Protein AF-A0A812QB00-F1 (afdb_monomer_lite)

Structure (mmCIF, N/CA/C/O backbone):
data_AF-A0A812QB00-F1
#
_entry.id   AF-A0A812QB00-F1
#
loop_
_atom_site.group_PDB
_atom_site.id
_atom_site.type_symbol
_atom_site.label_atom_id
_atom_site.label_alt_id
_atom_site.label_comp_id
_atom_site.label_asym_id
_atom_site.label_entity_id
_atom_site.label_seq_id
_atom_site.pdbx_PDB_ins_code
_atom_site.Cartn_x
_atom_site.Cartn_y
_atom_site.Cartn_z
_atom_site.occupancy
_atom_site.B_iso_or_equiv
_atom_site.auth_seq_id
_atom_site.auth_comp_id
_atom_site.auth_asym_id
_atom_site.auth_atom_id
_atom_site.pdbx_PDB_model_num
ATOM 1 N N . MET A 1 1 ? -7.789 -17.598 6.938 1.00 57.16 1 MET A N 1
ATOM 2 C CA . MET A 1 1 ? -7.619 -18.354 5.672 1.00 57.16 1 MET A CA 1
ATOM 3 C C . MET A 1 1 ? -6.156 -18.304 5.269 1.00 57.16 1 MET A C 1
ATOM 5 O O . MET A 1 1 ? -5.566 -17.239 5.395 1.00 57.16 1 MET A O 1
ATOM 9 N N . SER A 1 2 ? -5.569 -19.416 4.821 1.00 78.44 2 SER A N 1
ATOM 10 C CA . SER A 1 2 ? -4.177 -19.428 4.347 1.00 78.44 2 SER A CA 1
ATOM 11 C C . SER A 1 2 ? -4.035 -18.687 3.001 1.00 78.44 2 SER A C 1
ATOM 13 O O . SER A 1 2 ? -5.003 -18.636 2.232 1.00 78.44 2 SER A O 1
ATOM 15 N N . PRO A 1 3 ? -2.849 -18.132 2.676 1.00 70.62 3 PRO A N 1
ATOM 16 C CA . PRO A 1 3 ? -2.590 -17.493 1.379 1.00 70.62 3 PRO A CA 1
ATOM 17 C C . PRO A 1 3 ? -2.855 -18.416 0.179 1.00 70.62 3 PRO A C 1
ATOM 19 O O . PRO A 1 3 ? -3.266 -17.963 -0.888 1.00 70.62 3 PRO A O 1
ATOM 22 N N . GLU A 1 4 ? -2.651 -19.721 0.353 1.00 69.38 4 GLU A N 1
ATOM 23 C CA . GLU A 1 4 ? -2.934 -20.735 -0.666 1.00 69.38 4 GLU A CA 1
ATOM 24 C C . GLU A 1 4 ? -4.434 -20.964 -0.856 1.00 69.38 4 GLU A C 1
ATOM 26 O O . GLU A 1 4 ? -4.904 -21.016 -1.993 1.00 69.38 4 GLU A O 1
ATOM 31 N N . ALA A 1 5 ? -5.205 -21.018 0.237 1.00 67.19 5 ALA A N 1
ATOM 32 C CA . ALA A 1 5 ? -6.659 -21.136 0.167 1.00 67.19 5 ALA A CA 1
ATOM 33 C C . ALA A 1 5 ? -7.278 -19.940 -0.571 1.00 67.19 5 ALA A C 1
ATOM 35 O O . ALA A 1 5 ? -8.143 -20.125 -1.420 1.00 67.19 5 ALA A O 1
ATOM 36 N N . GLN A 1 6 ? -6.781 -18.723 -0.323 1.00 70.62 6 GLN A N 1
ATOM 37 C CA . GLN A 1 6 ? -7.236 -17.520 -1.031 1.00 70.62 6 GLN A CA 1
ATOM 38 C C . GLN A 1 6 ? -6.979 -17.600 -2.544 1.00 70.62 6 GLN A C 1
ATOM 40 O O . GLN A 1 6 ? -7.880 -17.308 -3.328 1.00 70.62 6 GLN A O 1
ATOM 45 N N . LYS A 1 7 ? -5.787 -18.043 -2.966 1.00 69.38 7 LYS A N 1
ATOM 46 C CA . LYS A 1 7 ? -5.444 -18.203 -4.392 1.00 69.38 7 LYS A CA 1
ATOM 47 C C . LYS A 1 7 ? -6.270 -19.286 -5.086 1.00 69.38 7 LYS A C 1
ATOM 49 O O . LYS A 1 7 ? -6.649 -19.128 -6.245 1.00 69.38 7 LYS A O 1
ATOM 54 N N . ASN A 1 8 ? -6.536 -20.398 -4.404 1.00 72.56 8 ASN A N 1
ATOM 55 C CA . ASN A 1 8 ? -7.328 -21.491 -4.969 1.00 72.56 8 ASN A CA 1
ATOM 56 C C . ASN A 1 8 ? -8.793 -21.080 -5.141 1.00 72.56 8 ASN A C 1
ATOM 58 O O . ASN A 1 8 ? -9.347 -21.264 -6.222 1.00 72.56 8 ASN A O 1
ATOM 62 N N . THR A 1 9 ? -9.381 -20.428 -4.135 1.00 70.88 9 THR A N 1
ATOM 63 C CA . THR A 1 9 ? -10.729 -19.857 -4.247 1.00 70.88 9 THR A CA 1
ATOM 64 C C . THR A 1 9 ? -10.794 -18.783 -5.335 1.00 70.88 9 THR A C 1
ATOM 66 O O . THR A 1 9 ? -11.717 -18.796 -6.143 1.00 70.88 9 THR A O 1
ATOM 69 N N . GLY A 1 10 ? -9.795 -17.899 -5.422 1.00 67.19 10 GLY A N 1
ATOM 70 C CA . GLY A 1 10 ? -9.736 -16.858 -6.453 1.00 67.19 10 GLY A CA 1
ATOM 71 C C . GLY A 1 10 ? -9.733 -17.416 -7.881 1.00 67.19 10 GLY A C 1
ATOM 72 O O . GLY A 1 10 ? -10.465 -16.919 -8.736 1.00 67.19 10 GLY A O 1
ATOM 73 N N . ARG A 1 11 ? -8.976 -18.495 -8.130 1.00 67.44 11 ARG A N 1
ATOM 74 C CA . ARG A 1 11 ? -8.968 -19.186 -9.432 1.00 67.44 11 ARG A CA 1
ATOM 75 C C . ARG A 1 11 ? -10.311 -19.836 -9.773 1.00 67.44 11 ARG A C 1
ATOM 77 O O . ARG A 1 11 ? -10.712 -19.794 -10.931 1.00 67.44 11 ARG A O 1
ATOM 84 N N . LEU A 1 12 ? -11.011 -20.400 -8.787 1.00 65.62 12 LEU A N 1
ATOM 85 C CA . LEU A 1 12 ? -12.343 -20.980 -8.992 1.00 65.62 12 LEU A CA 1
ATOM 86 C C . LEU A 1 12 ? -13.379 -19.908 -9.351 1.00 65.62 12 LEU A C 1
ATOM 88 O O . LEU A 1 12 ? -14.144 -20.097 -10.290 1.00 65.62 12 LEU A O 1
ATOM 92 N N . VAL A 1 13 ? -13.360 -18.761 -8.664 1.00 65.69 13 VAL A N 1
ATOM 93 C CA . VAL A 1 13 ? -14.270 -17.638 -8.955 1.00 65.69 13 VAL A CA 1
ATOM 94 C C . VAL A 1 13 ? -14.031 -17.081 -10.362 1.00 65.69 13 VAL A C 1
ATOM 96 O O . VAL A 1 13 ? -14.998 -16.835 -11.080 1.00 65.69 13 VAL A O 1
ATOM 99 N N . ARG A 1 14 ? -12.765 -16.978 -10.805 1.00 64.44 14 ARG A N 1
ATOM 100 C CA . ARG A 1 14 ? -12.418 -16.558 -12.179 1.00 64.44 14 ARG A CA 1
ATOM 101 C C . ARG A 1 14 ? -13.097 -17.419 -13.249 1.00 64.44 14 ARG A C 1
ATOM 103 O O . ARG A 1 14 ? -13.510 -16.890 -14.272 1.00 64.44 14 ARG A O 1
ATOM 110 N N . GLY A 1 15 ? -13.198 -18.731 -13.028 1.00 58.88 15 GLY A N 1
ATOM 111 C CA . GLY A 1 15 ? -13.810 -19.656 -13.986 1.00 58.88 15 GLY A CA 1
ATOM 112 C C . GLY A 1 15 ? -15.341 -19.611 -14.032 1.00 58.88 15 GLY A C 1
ATOM 113 O O . GLY A 1 15 ? -15.921 -20.151 -14.969 1.00 58.88 15 GLY A O 1
ATOM 114 N N . ILE A 1 16 ? -15.990 -18.998 -13.035 1.00 58.81 16 ILE A N 1
ATOM 115 C CA . ILE A 1 16 ? -17.450 -19.043 -12.851 1.00 58.81 16 ILE A CA 1
ATOM 116 C C . ILE A 1 16 ? -18.113 -17.701 -13.193 1.00 58.81 16 ILE A C 1
ATOM 118 O O . ILE A 1 16 ? -19.220 -17.701 -13.727 1.00 58.81 16 ILE A O 1
ATOM 122 N N . ASP A 1 17 ? -17.469 -16.563 -12.914 1.00 64.50 17 ASP A N 1
ATOM 123 C CA . ASP A 1 17 ? -18.107 -15.249 -13.050 1.00 64.50 17 ASP A CA 1
ATOM 124 C C . ASP A 1 17 ? -17.491 -14.376 -14.158 1.00 64.50 17 ASP A C 1
ATOM 126 O O . ASP A 1 17 ? -16.471 -13.706 -13.980 1.00 64.50 17 ASP A O 1
ATOM 130 N N . ALA A 1 18 ? -18.178 -14.321 -15.303 1.00 64.38 18 ALA A N 1
ATOM 131 C CA . ALA A 1 18 ? -17.831 -13.454 -16.430 1.00 64.38 18 ALA A CA 1
ATOM 132 C C . ALA A 1 18 ? -17.931 -11.948 -16.102 1.00 64.38 18 ALA A C 1
ATOM 134 O O . ALA A 1 18 ? -17.333 -11.126 -16.797 1.00 64.38 18 ALA A O 1
ATOM 135 N N . ASN A 1 19 ? -18.649 -11.557 -15.040 1.00 74.62 19 ASN A N 1
ATOM 136 C CA . ASN A 1 19 ? -18.802 -10.150 -14.656 1.00 74.62 19 ASN A CA 1
ATOM 137 C C . ASN A 1 19 ? -17.675 -9.634 -13.756 1.00 74.62 19 ASN A C 1
ATOM 139 O O . ASN A 1 19 ? -17.559 -8.417 -13.569 1.00 74.62 19 ASN A O 1
ATOM 143 N N . THR A 1 20 ? -16.823 -10.517 -13.224 1.00 78.31 20 THR A N 1
ATOM 144 C CA . THR A 1 20 ? -15.774 -10.127 -12.274 1.00 78.31 20 THR A CA 1
ATOM 145 C C . THR A 1 20 ? -14.800 -9.109 -12.880 1.00 78.31 20 THR A C 1
ATOM 147 O O . THR A 1 20 ? -14.418 -8.156 -12.206 1.00 78.31 20 THR A O 1
ATOM 150 N N . GLN A 1 21 ? -14.456 -9.234 -14.165 1.00 79.12 21 GLN A N 1
ATOM 151 C CA . GLN A 1 21 ? -13.580 -8.274 -14.852 1.00 79.12 21 GLN A CA 1
ATOM 152 C C . GLN A 1 21 ? -14.178 -6.859 -14.868 1.00 79.12 21 GLN A C 1
ATOM 154 O O . GLN A 1 21 ? -13.494 -5.889 -14.552 1.00 79.12 21 GLN A O 1
ATOM 159 N N . ARG A 1 22 ? -15.480 -6.739 -15.164 1.00 82.75 22 ARG A N 1
ATOM 160 C CA . ARG A 1 22 ? -16.180 -5.447 -15.210 1.00 82.75 22 ARG A CA 1
ATOM 161 C C . ARG A 1 22 ? -16.259 -4.795 -13.830 1.00 82.75 22 ARG A C 1
ATOM 163 O O . ARG A 1 22 ? -16.059 -3.590 -13.710 1.00 82.75 22 ARG A O 1
ATOM 170 N N . LEU A 1 23 ? -16.547 -5.588 -12.798 1.00 85.50 23 LEU A N 1
ATOM 171 C CA . LEU A 1 23 ? -16.588 -5.126 -11.408 1.00 85.50 23 LEU A CA 1
ATOM 172 C C . LEU A 1 23 ? -15.209 -4.678 -10.911 1.00 85.50 23 LEU A C 1
ATOM 174 O O . LEU A 1 23 ? -15.104 -3.630 -10.279 1.00 85.50 23 LEU A O 1
ATOM 178 N N . LEU A 1 24 ? -14.150 -5.425 -11.233 1.00 87.44 24 LEU A N 1
ATOM 179 C CA . LEU A 1 24 ? -12.782 -5.053 -10.867 1.00 87.44 24 LEU A CA 1
ATOM 180 C C . LEU A 1 24 ? -12.327 -3.774 -11.569 1.00 87.44 24 LEU A C 1
ATOM 182 O O . LEU A 1 24 ? -11.765 -2.898 -10.915 1.00 87.44 24 LEU A O 1
ATOM 186 N N . ALA A 1 25 ? -12.623 -3.631 -12.861 1.00 85.00 25 ALA A N 1
ATOM 187 C CA . ALA A 1 25 ? -12.324 -2.411 -13.604 1.00 85.00 25 ALA A CA 1
ATOM 188 C C . ALA A 1 25 ? -13.066 -1.188 -13.031 1.00 85.00 25 ALA A C 1
ATOM 190 O O . ALA A 1 25 ? -12.500 -0.096 -12.965 1.00 85.00 25 ALA A O 1
ATOM 191 N N . ALA A 1 26 ? -14.313 -1.357 -12.573 1.00 86.44 26 ALA A N 1
ATOM 192 C CA . ALA A 1 26 ? -15.055 -0.290 -11.902 1.00 86.44 26 ALA A CA 1
ATOM 193 C C . ALA A 1 26 ? -14.396 0.110 -10.570 1.00 86.44 26 ALA A C 1
ATOM 195 O O . ALA A 1 26 ? -14.128 1.288 -10.354 1.00 86.44 26 ALA A O 1
ATOM 196 N N . GLU A 1 27 ? -14.047 -0.858 -9.718 1.00 88.81 27 GLU A N 1
ATOM 197 C CA . GLU A 1 27 ? -13.402 -0.597 -8.421 1.00 88.81 27 GLU A CA 1
ATOM 198 C C . GLU A 1 27 ? -11.983 -0.007 -8.565 1.00 88.81 27 GLU A C 1
ATOM 200 O O . GLU A 1 27 ? -11.549 0.771 -7.718 1.00 88.81 27 GLU A O 1
ATOM 205 N N . MET A 1 28 ? -11.260 -0.314 -9.651 1.00 85.12 28 MET A N 1
ATOM 206 C CA . MET A 1 28 ? -9.968 0.316 -9.967 1.00 85.12 28 MET A CA 1
ATOM 207 C C . MET A 1 28 ? -10.077 1.799 -10.345 1.00 85.12 28 MET A C 1
ATOM 209 O O . MET A 1 28 ? -9.095 2.527 -10.198 1.00 85.12 28 MET A O 1
ATOM 213 N N . ASN A 1 29 ? -11.240 2.243 -10.828 1.00 84.62 29 ASN A N 1
ATOM 214 C CA . ASN A 1 29 ? -11.498 3.634 -11.207 1.00 84.62 29 ASN A CA 1
ATOM 215 C C . ASN A 1 29 ? -12.323 4.399 -10.153 1.00 84.62 29 ASN A C 1
ATOM 217 O O . ASN A 1 29 ? -12.715 5.531 -10.414 1.00 84.62 29 ASN A O 1
ATOM 221 N N . ASP A 1 30 ? -12.593 3.802 -8.989 1.00 89.44 30 ASP A N 1
ATOM 222 C CA . ASP A 1 30 ? -13.329 4.446 -7.897 1.00 89.44 30 ASP A CA 1
ATOM 223 C C . ASP A 1 30 ? -12.506 5.592 -7.271 1.00 89.44 30 ASP A C 1
ATOM 225 O O . ASP A 1 30 ? -11.267 5.560 -7.255 1.00 89.44 30 ASP A O 1
ATOM 229 N N . ASP A 1 31 ? -13.188 6.609 -6.741 1.00 82.00 31 ASP A N 1
ATOM 230 C CA . ASP A 1 31 ? -12.558 7.768 -6.101 1.00 82.00 31 ASP A CA 1
ATOM 231 C C . ASP A 1 31 ? -11.809 7.376 -4.818 1.00 82.00 31 ASP A C 1
ATOM 233 O O . ASP A 1 31 ? -10.769 7.955 -4.477 1.00 82.00 31 ASP A O 1
ATOM 237 N N . ALA A 1 32 ? -12.298 6.356 -4.110 1.00 83.88 32 ALA A N 1
ATOM 238 C CA . ALA A 1 32 ? -11.735 5.924 -2.847 1.00 83.88 32 ALA A CA 1
ATOM 239 C C . ALA A 1 32 ? -10.475 5.064 -3.040 1.00 83.88 32 ALA A C 1
ATOM 241 O O . ALA A 1 32 ? -10.520 3.933 -3.533 1.00 83.88 32 ALA A O 1
ATOM 242 N N . SER A 1 33 ? -9.332 5.537 -2.530 1.00 83.00 33 SER A N 1
ATOM 243 C CA . SER A 1 33 ? -8.048 4.825 -2.656 1.00 83.00 33 SER A CA 1
ATOM 244 C C . SER A 1 33 ? -8.060 3.396 -2.097 1.00 83.00 33 SER A C 1
ATOM 246 O O . SER A 1 33 ? -7.403 2.519 -2.660 1.00 83.00 33 SER A O 1
ATOM 248 N N . TYR A 1 34 ? -8.832 3.116 -1.038 1.00 84.44 34 TYR A N 1
ATOM 249 C CA . TYR A 1 34 ? -8.924 1.759 -0.482 1.00 84.44 34 TYR A CA 1
ATOM 250 C C . TYR A 1 34 ? -9.598 0.770 -1.447 1.00 84.44 34 TYR A C 1
ATOM 252 O O . TYR A 1 34 ? -9.215 -0.400 -1.476 1.00 84.44 34 TYR A O 1
ATOM 260 N N . ARG A 1 35 ? -10.564 1.226 -2.258 1.00 89.12 35 ARG A N 1
ATOM 261 C CA . ARG A 1 35 ? -11.267 0.396 -3.250 1.00 89.12 35 ARG A CA 1
ATOM 262 C C . ARG A 1 35 ? -10.354 0.028 -4.404 1.00 89.12 35 ARG A C 1
ATOM 264 O O . ARG A 1 35 ? -10.223 -1.152 -4.726 1.00 89.12 35 ARG A O 1
ATOM 271 N N . ARG A 1 36 ? -9.597 1.004 -4.908 1.00 90.88 36 ARG A N 1
ATOM 272 C CA . ARG A 1 36 ? -8.597 0.782 -5.960 1.00 90.88 36 ARG A CA 1
ATOM 273 C C . ARG A 1 36 ? -7.528 -0.228 -5.540 1.00 90.88 36 ARG A C 1
ATOM 275 O O . ARG A 1 36 ? -7.251 -1.184 -6.262 1.00 90.88 36 ARG A O 1
ATOM 282 N N . LEU A 1 37 ? -6.965 -0.070 -4.339 1.00 87.38 37 LEU A N 1
ATOM 283 C CA . LEU A 1 37 ? -5.964 -1.004 -3.805 1.00 87.38 37 LEU A CA 1
ATOM 284 C C . LEU A 1 37 ? -6.551 -2.395 -3.539 1.00 87.38 37 LEU A C 1
ATOM 286 O O . LEU A 1 37 ? -5.901 -3.407 -3.813 1.00 87.38 37 LEU A O 1
ATOM 290 N N . ARG A 1 38 ? -7.793 -2.464 -3.049 1.00 87.94 38 ARG A N 1
ATOM 291 C CA . ARG A 1 38 ? -8.514 -3.729 -2.885 1.00 87.94 38 ARG A CA 1
ATOM 292 C C . ARG A 1 38 ? -8.702 -4.435 -4.226 1.00 87.94 38 ARG A C 1
ATOM 294 O O . ARG A 1 38 ? -8.468 -5.639 -4.288 1.00 87.94 38 ARG A O 1
ATOM 301 N N . ALA A 1 39 ? -9.060 -3.715 -5.288 1.00 90.38 39 ALA A N 1
ATOM 302 C CA . ALA A 1 39 ? -9.198 -4.280 -6.627 1.00 90.38 39 ALA A CA 1
ATOM 303 C C . ALA A 1 39 ? -7.876 -4.885 -7.124 1.00 90.38 39 ALA A C 1
ATOM 305 O O . ALA A 1 39 ? -7.851 -6.051 -7.515 1.00 90.38 39 ALA A O 1
ATOM 306 N N . LEU A 1 40 ? -6.756 -4.162 -6.991 1.00 91.44 40 LEU A N 1
ATOM 307 C CA . LEU A 1 40 ? -5.424 -4.689 -7.321 1.00 91.44 40 LEU A CA 1
ATOM 308 C C . LEU A 1 40 ? -5.075 -5.947 -6.515 1.00 91.44 40 LEU A C 1
ATOM 310 O O . LEU A 1 40 ? -4.540 -6.915 -7.059 1.00 91.44 40 LEU A 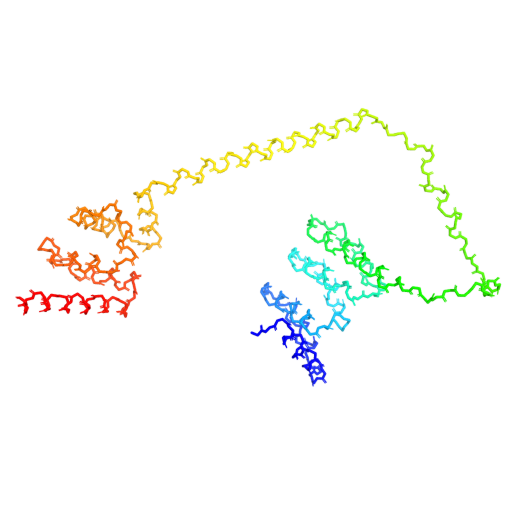O 1
ATOM 314 N N . LYS A 1 41 ? -5.431 -5.978 -5.226 1.00 88.56 41 LYS A N 1
ATOM 315 C CA . LYS A 1 41 ? -5.214 -7.163 -4.392 1.00 88.56 41 LYS A CA 1
ATOM 316 C C . LYS A 1 41 ? -6.043 -8.358 -4.859 1.00 88.56 41 LYS A C 1
ATOM 318 O O . LYS A 1 41 ? -5.544 -9.483 -4.859 1.00 88.56 41 LYS A O 1
ATOM 323 N N . ILE A 1 42 ? -7.291 -8.129 -5.260 1.00 87.38 42 ILE A N 1
ATOM 324 C CA . ILE A 1 42 ? -8.152 -9.182 -5.804 1.00 87.38 42 ILE A CA 1
ATOM 325 C C . ILE A 1 42 ? -7.568 -9.710 -7.121 1.00 87.38 42 ILE A C 1
ATOM 327 O O . ILE A 1 42 ? -7.491 -10.925 -7.287 1.00 87.38 42 ILE A O 1
ATOM 331 N N . ILE A 1 43 ? -7.061 -8.838 -8.000 1.00 89.50 43 ILE A N 1
ATOM 332 C CA . ILE A 1 43 ? -6.373 -9.238 -9.242 1.00 89.50 43 ILE A CA 1
ATOM 333 C C . ILE A 1 43 ? -5.180 -10.159 -8.942 1.00 89.50 43 ILE A C 1
ATOM 335 O O . ILE A 1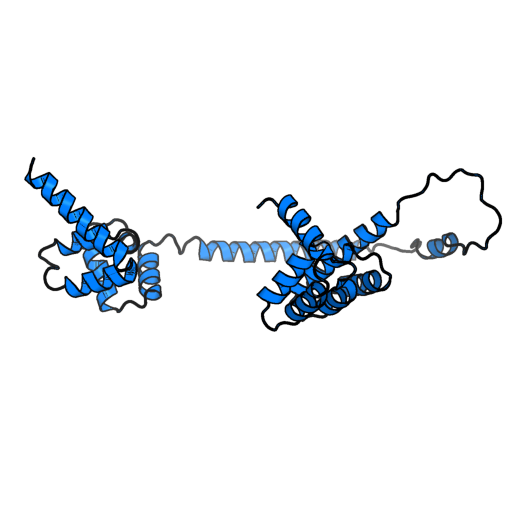 43 ? -5.040 -11.205 -9.580 1.00 89.50 43 ILE A O 1
ATOM 339 N N . GLU A 1 44 ? -4.364 -9.821 -7.935 1.00 87.88 44 GLU A N 1
ATOM 340 C CA . GLU A 1 44 ? -3.221 -10.640 -7.501 1.00 87.88 44 GLU A CA 1
ATOM 341 C C . GLU A 1 44 ? -3.655 -12.035 -7.024 1.00 87.88 44 GLU A C 1
ATOM 343 O O . GLU A 1 44 ? -3.042 -13.048 -7.376 1.00 87.88 44 GLU A O 1
ATOM 348 N N . VAL A 1 45 ? -4.716 -12.090 -6.211 1.00 85.50 45 VAL A N 1
ATOM 349 C CA . VAL A 1 45 ? -5.238 -13.327 -5.610 1.00 85.50 45 VAL A CA 1
ATOM 350 C C . VAL A 1 45 ? -5.908 -14.220 -6.655 1.00 85.50 45 VAL A C 1
ATOM 352 O O . VAL A 1 45 ? -5.737 -15.437 -6.613 1.00 85.50 45 VAL A O 1
ATOM 355 N N . MET A 1 46 ? -6.638 -13.627 -7.598 1.00 82.25 46 MET A N 1
ATOM 356 C CA . MET A 1 46 ? -7.343 -14.339 -8.670 1.00 82.25 46 MET A CA 1
ATOM 357 C C . MET A 1 46 ? -6.444 -14.730 -9.848 1.00 82.25 46 MET A C 1
ATOM 359 O O . MET A 1 46 ? -6.880 -15.452 -10.742 1.00 82.25 46 MET A O 1
ATOM 363 N N . ASP A 1 47 ? -5.198 -14.258 -9.858 1.00 83.06 47 ASP A N 1
ATOM 364 C CA . ASP A 1 47 ? -4.266 -14.406 -10.973 1.00 83.06 47 ASP A CA 1
ATOM 365 C C . ASP A 1 47 ? -4.816 -13.860 -12.304 1.00 83.06 47 ASP A C 1
ATOM 367 O O . ASP A 1 47 ? -4.583 -14.414 -13.378 1.00 83.06 47 ASP A O 1
ATOM 371 N N . ASN A 1 48 ? -5.555 -12.748 -12.229 1.00 84.19 48 ASN A N 1
ATOM 372 C CA . ASN A 1 48 ? -6.274 -12.156 -13.362 1.00 84.19 48 ASN A CA 1
ATOM 373 C C . ASN A 1 48 ? -5.452 -11.094 -14.117 1.00 84.19 48 ASN A C 1
ATOM 375 O O . ASN A 1 48 ? -5.999 -10.188 -14.738 1.00 84.19 48 ASN A O 1
ATOM 379 N N . HIS A 1 49 ? -4.125 -11.176 -14.013 1.00 86.56 49 HIS A N 1
ATOM 380 C CA . HIS A 1 49 ? -3.184 -10.157 -14.483 1.00 86.56 49 HIS A CA 1
ATOM 381 C C . HIS A 1 49 ? -3.309 -9.891 -15.990 1.00 86.56 49 HIS A C 1
ATOM 383 O O . HIS A 1 49 ? -3.322 -8.736 -16.404 1.00 86.56 49 HIS A O 1
ATOM 389 N N . LEU A 1 50 ? -3.430 -10.956 -16.793 1.00 86.31 50 LEU A N 1
ATOM 390 C CA . LEU A 1 50 ? -3.530 -10.868 -18.256 1.00 86.31 50 LEU A CA 1
ATOM 391 C C . LEU A 1 50 ? -4.839 -10.210 -18.696 1.00 86.31 50 LEU A C 1
ATOM 393 O O . LEU A 1 50 ? -4.834 -9.322 -19.542 1.00 86.31 50 LEU A O 1
ATOM 397 N N . ASP A 1 51 ? -5.949 -10.608 -18.077 1.00 87.50 51 ASP A N 1
ATOM 398 C CA . ASP A 1 51 ? -7.275 -10.096 -18.422 1.00 87.50 51 ASP A CA 1
ATOM 399 C C . ASP A 1 51 ? -7.440 -8.620 -18.019 1.00 87.50 51 ASP A C 1
ATOM 401 O O . ASP A 1 51 ? -8.202 -7.887 -18.640 1.00 87.50 51 ASP A O 1
ATOM 405 N N . MET A 1 52 ? -6.698 -8.172 -17.000 1.00 91.25 52 MET A N 1
ATOM 406 C CA . MET A 1 52 ? -6.709 -6.794 -16.495 1.00 91.25 52 MET A CA 1
ATOM 407 C C . MET A 1 52 ? -5.503 -5.976 -16.973 1.00 91.25 52 MET A C 1
ATOM 409 O O . MET A 1 52 ? -5.234 -4.903 -16.437 1.00 91.25 52 MET A O 1
ATOM 413 N N . GLU A 1 53 ? -4.754 -6.453 -17.974 1.00 93.44 53 GLU A N 1
ATOM 414 C CA . GLU A 1 53 ? -3.518 -5.804 -18.428 1.00 93.44 53 GLU A CA 1
ATOM 415 C C . GLU A 1 53 ? -3.746 -4.334 -18.816 1.00 93.44 53 GLU A C 1
ATOM 417 O O . GLU A 1 53 ? -2.973 -3.461 -18.421 1.00 93.44 53 GLU A O 1
ATOM 422 N N . ALA A 1 54 ? -4.822 -4.041 -19.553 1.00 93.00 54 ALA A N 1
ATOM 423 C CA . ALA A 1 54 ? -5.137 -2.680 -19.984 1.00 93.00 54 ALA A CA 1
ATOM 424 C C . ALA A 1 54 ? -5.422 -1.741 -18.797 1.00 93.00 54 ALA A C 1
ATOM 426 O O . ALA A 1 54 ? -4.930 -0.610 -18.778 1.00 93.00 54 ALA A O 1
ATOM 427 N N . ASP A 1 55 ? -6.164 -2.216 -17.795 1.00 93.94 55 ASP A N 1
ATOM 428 C CA . ASP A 1 55 ? -6.487 -1.458 -16.584 1.00 93.94 55 ASP A CA 1
ATOM 429 C C . ASP A 1 55 ? -5.253 -1.245 -15.699 1.00 93.94 55 ASP A C 1
ATOM 431 O O . ASP A 1 55 ? -5.047 -0.155 -15.164 1.00 93.94 55 ASP A O 1
ATOM 435 N N . LEU A 1 56 ? -4.378 -2.251 -15.599 1.00 95.50 56 LEU A N 1
ATOM 436 C CA . LEU A 1 56 ? -3.100 -2.147 -14.894 1.00 95.50 56 LEU A CA 1
ATOM 437 C C . LEU A 1 56 ? -2.157 -1.140 -15.570 1.00 95.50 56 LEU A C 1
ATOM 439 O O . LEU A 1 56 ? -1.529 -0.339 -14.880 1.00 95.50 56 LEU A O 1
ATOM 443 N N . ILE A 1 57 ? -2.088 -1.128 -16.907 1.00 96.38 57 ILE A N 1
ATOM 444 C CA . ILE A 1 57 ? -1.327 -0.115 -17.656 1.00 96.38 57 ILE A CA 1
ATOM 445 C C . ILE A 1 57 ? -1.901 1.279 -17.389 1.00 96.38 57 ILE A C 1
ATOM 447 O O . ILE A 1 57 ? -1.146 2.205 -17.106 1.00 96.38 57 ILE A O 1
ATOM 451 N N . LYS A 1 58 ? -3.229 1.439 -17.412 1.00 94.75 58 LYS A N 1
ATOM 452 C CA . LYS A 1 58 ? -3.877 2.719 -17.089 1.00 94.75 58 LYS A CA 1
ATOM 453 C C . LYS A 1 58 ? -3.542 3.182 -15.664 1.00 94.75 58 LYS A C 1
ATOM 455 O O . LYS A 1 58 ? -3.269 4.362 -15.453 1.00 94.75 58 LYS A O 1
ATOM 460 N N . ALA A 1 59 ? -3.501 2.263 -14.699 1.00 94.44 59 ALA A N 1
ATOM 461 C CA . ALA A 1 59 ? -3.180 2.565 -13.305 1.00 94.44 59 ALA A CA 1
ATOM 462 C C . ALA A 1 59 ? -1.741 3.074 -13.090 1.00 94.44 59 ALA A C 1
ATOM 464 O O . ALA A 1 59 ? -1.497 3.771 -12.105 1.00 94.44 59 ALA A O 1
ATOM 465 N N . LEU A 1 60 ? -0.802 2.813 -14.012 1.00 95.94 60 LEU A N 1
ATOM 466 C CA . LEU A 1 60 ? 0.543 3.410 -13.979 1.00 95.94 60 LEU A CA 1
ATOM 467 C C . LEU A 1 60 ? 0.538 4.932 -14.188 1.00 95.94 60 LEU A C 1
ATOM 469 O O . LEU A 1 60 ? 1.480 5.600 -13.769 1.00 95.94 60 LEU A O 1
ATOM 473 N N . GLY A 1 61 ? -0.514 5.489 -14.792 1.00 93.44 61 GLY A N 1
ATOM 474 C CA . GLY A 1 61 ? -0.676 6.931 -14.996 1.00 93.44 61 GLY A CA 1
ATOM 475 C C . GLY A 1 61 ? -1.368 7.668 -13.844 1.00 93.44 61 GLY A C 1
ATOM 476 O O . GLY A 1 61 ? -1.593 8.869 -13.946 1.00 93.44 61 GLY A O 1
ATOM 477 N N . HIS A 1 62 ? -1.742 6.975 -12.765 1.00 94.12 62 HIS A N 1
ATOM 478 C CA . HIS A 1 62 ? -2.536 7.560 -11.683 1.00 94.12 62 HIS A CA 1
ATO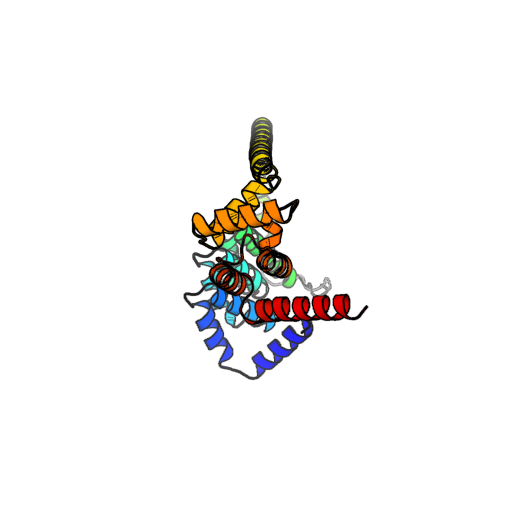M 479 C C . HIS A 1 62 ? -1.719 8.505 -10.779 1.00 94.12 62 HIS A C 1
ATOM 481 O O . HIS A 1 62 ? -0.517 8.331 -10.596 1.00 94.12 62 HIS A O 1
ATOM 487 N N . GLU A 1 63 ? -2.360 9.495 -10.155 1.00 91.44 63 GLU A N 1
ATOM 488 C CA . GLU A 1 63 ? -1.662 10.476 -9.306 1.00 91.44 63 GLU A CA 1
ATOM 489 C C . GLU A 1 63 ? -1.059 9.848 -8.035 1.00 91.44 63 GLU A C 1
ATOM 491 O O . GLU A 1 63 ? 0.062 10.181 -7.629 1.00 91.44 63 GLU A O 1
ATOM 496 N N . ASP A 1 64 ? -1.795 8.904 -7.440 1.00 91.19 64 ASP A N 1
ATOM 497 C CA . ASP A 1 64 ? -1.384 8.116 -6.274 1.00 91.19 64 ASP A CA 1
ATOM 498 C C . ASP A 1 64 ? -0.230 7.156 -6.611 1.00 91.19 64 ASP A C 1
ATOM 500 O O . ASP A 1 64 ? -0.370 6.194 -7.374 1.00 91.19 64 ASP A O 1
ATOM 504 N N . HIS A 1 65 ? 0.925 7.385 -5.988 1.00 93.38 65 HIS A N 1
ATOM 505 C CA . HIS A 1 65 ? 2.108 6.561 -6.193 1.00 93.38 65 HIS A CA 1
ATOM 506 C C . HIS A 1 65 ? 1.972 5.131 -5.652 1.00 93.38 65 HIS A C 1
ATOM 508 O O . HIS A 1 65 ? 2.680 4.251 -6.138 1.00 93.38 65 HIS A O 1
ATOM 514 N N . PHE A 1 66 ? 1.113 4.876 -4.657 1.00 92.19 66 PHE A N 1
ATOM 515 C CA . PHE A 1 66 ? 0.895 3.522 -4.141 1.00 92.19 66 PHE A CA 1
ATOM 516 C C . PHE A 1 66 ? 0.197 2.665 -5.191 1.00 92.19 66 PHE A C 1
ATOM 518 O O . PHE A 1 66 ? 0.620 1.536 -5.437 1.00 92.19 66 PHE A O 1
ATOM 525 N N . LEU A 1 67 ? -0.808 3.235 -5.865 1.00 93.06 67 LEU A N 1
ATOM 526 C CA . LEU A 1 67 ? -1.516 2.561 -6.946 1.00 93.06 67 LEU A CA 1
ATOM 527 C C . LEU A 1 67 ? -0.580 2.260 -8.121 1.00 93.06 67 LEU A C 1
ATOM 529 O O . LEU A 1 67 ? -0.533 1.124 -8.589 1.00 93.06 67 LEU A O 1
ATOM 533 N N . ARG A 1 68 ? 0.228 3.246 -8.535 1.00 96.00 68 ARG A N 1
ATOM 534 C CA . ARG A 1 68 ? 1.232 3.062 -9.595 1.00 96.00 68 ARG A CA 1
ATOM 535 C C . ARG A 1 68 ? 2.243 1.969 -9.252 1.00 96.00 68 ARG A C 1
ATOM 537 O O . ARG A 1 68 ? 2.565 1.139 -10.097 1.00 96.00 68 ARG A O 1
ATOM 544 N N . ALA A 1 69 ? 2.735 1.946 -8.012 1.00 95.44 69 ALA A N 1
ATOM 545 C CA . ALA A 1 69 ? 3.723 0.962 -7.583 1.00 95.44 69 ALA A CA 1
ATOM 546 C C . ALA A 1 69 ? 3.144 -0.460 -7.595 1.00 95.44 69 ALA A C 1
ATOM 548 O O . ALA A 1 69 ? 3.810 -1.386 -8.064 1.00 95.44 69 ALA A O 1
ATOM 549 N N . GLU A 1 70 ? 1.914 -0.642 -7.112 1.00 94.81 70 GLU A N 1
ATOM 550 C CA . GLU A 1 70 ? 1.271 -1.957 -7.105 1.00 94.81 70 GLU A CA 1
ATOM 551 C C . GLU A 1 70 ? 0.902 -2.408 -8.527 1.00 94.81 70 GLU A C 1
ATOM 553 O O . GLU A 1 70 ? 1.146 -3.560 -8.885 1.00 94.81 70 GLU A O 1
ATOM 558 N N . ALA A 1 71 ? 0.430 -1.499 -9.386 1.00 96.06 71 ALA A N 1
ATOM 559 C CA . ALA A 1 71 ? 0.189 -1.787 -10.800 1.00 96.06 71 ALA A CA 1
ATOM 560 C C . ALA A 1 71 ? 1.470 -2.247 -11.521 1.00 96.06 71 ALA A C 1
ATOM 562 O O . ALA A 1 71 ? 1.459 -3.281 -12.193 1.00 96.06 71 ALA A O 1
ATOM 563 N N . ALA A 1 72 ? 2.597 -1.555 -11.308 1.00 97.19 72 ALA A N 1
ATOM 564 C CA . ALA A 1 72 ? 3.895 -1.945 -11.862 1.00 97.19 72 ALA A CA 1
ATOM 565 C C . ALA A 1 72 ? 4.297 -3.363 -11.432 1.00 97.19 72 ALA A C 1
ATOM 567 O O . ALA A 1 72 ? 4.734 -4.166 -12.254 1.00 97.19 72 ALA A O 1
ATOM 568 N N . LYS A 1 73 ? 4.098 -3.702 -10.152 1.00 96.19 73 LYS A N 1
ATOM 569 C CA . LYS A 1 73 ? 4.382 -5.037 -9.605 1.00 96.19 73 LYS A CA 1
ATOM 570 C C . LYS A 1 73 ? 3.490 -6.127 -10.216 1.00 96.19 73 LYS A C 1
ATOM 572 O O . LYS A 1 73 ? 3.961 -7.245 -10.427 1.00 96.19 73 LYS A O 1
ATOM 577 N N . LEU A 1 74 ? 2.218 -5.840 -10.484 1.00 95.25 74 LEU A N 1
ATOM 578 C CA . LEU A 1 74 ? 1.286 -6.811 -11.070 1.00 95.25 74 LEU A CA 1
ATOM 579 C C . LEU A 1 74 ? 1.585 -7.082 -12.551 1.00 95.25 74 LEU A C 1
ATOM 581 O O . LEU A 1 74 ? 1.513 -8.232 -12.993 1.00 95.25 74 LEU A O 1
ATOM 585 N N . LEU A 1 75 ? 2.018 -6.061 -13.297 1.00 95.94 75 LEU A N 1
ATOM 586 C CA . LEU A 1 75 ? 2.334 -6.160 -14.727 1.00 95.94 75 LEU A CA 1
ATOM 587 C C . LEU A 1 75 ? 3.480 -7.118 -15.069 1.00 95.94 75 LEU A C 1
ATOM 589 O O . LEU A 1 75 ? 3.602 -7.550 -16.212 1.00 95.94 75 LEU A O 1
ATOM 593 N N . SER A 1 76 ? 4.282 -7.561 -14.103 1.00 93.81 76 SER A N 1
ATOM 594 C CA . SER A 1 76 ? 5.300 -8.589 -14.356 1.00 93.81 76 SER A CA 1
ATOM 595 C C . SER A 1 76 ? 4.782 -10.011 -14.511 1.00 93.81 76 SER A C 1
ATOM 597 O O . SER A 1 76 ? 5.573 -10.949 -14.630 1.00 93.81 76 SER A O 1
ATOM 599 N N . ARG A 1 77 ? 3.463 -10.207 -14.481 1.00 90.56 77 ARG A N 1
ATOM 600 C CA . ARG A 1 77 ? 2.818 -11.416 -15.013 1.00 90.56 77 ARG A CA 1
ATOM 601 C C . ARG A 1 77 ? 2.233 -11.218 -16.415 1.00 90.56 77 ARG A C 1
ATOM 603 O O . ARG A 1 77 ? 1.667 -12.161 -16.955 1.00 90.56 77 ARG A O 1
ATOM 610 N N . CYS A 1 78 ? 2.426 -10.047 -17.022 1.00 90.88 78 CYS A N 1
ATOM 611 C CA . CYS A 1 78 ? 1.952 -9.713 -18.361 1.00 90.88 78 CYS A CA 1
ATOM 612 C C . CYS A 1 78 ? 3.157 -9.524 -19.301 1.00 90.88 78 CYS A C 1
ATOM 614 O O . CYS A 1 78 ? 3.688 -8.417 -19.395 1.00 90.88 78 CYS A O 1
ATOM 616 N N . PRO A 1 79 ? 3.633 -10.578 -19.995 1.00 88.25 79 PRO A N 1
ATOM 617 C CA . PRO A 1 79 ? 4.810 -10.513 -20.868 1.00 88.25 79 PRO A CA 1
ATOM 618 C C . PRO A 1 79 ? 4.511 -9.918 -22.261 1.00 88.25 79 PRO A C 1
ATOM 620 O O . PRO A 1 79 ? 5.181 -10.251 -23.240 1.00 88.25 79 PRO A O 1
ATOM 623 N N . SER A 1 80 ? 3.494 -9.061 -22.380 1.00 91.75 80 SER A N 1
ATOM 624 C CA . SER A 1 80 ? 3.125 -8.407 -23.637 1.00 91.75 80 SER A CA 1
ATOM 625 C C . SER A 1 80 ? 4.088 -7.258 -23.970 1.00 91.75 80 SER A C 1
ATOM 627 O O . SER A 1 80 ? 4.704 -6.653 -23.088 1.00 91.75 80 SER A O 1
ATOM 629 N N . SER A 1 81 ? 4.189 -6.894 -25.253 1.00 92.00 81 SER A N 1
ATOM 630 C CA . SER A 1 81 ? 4.959 -5.714 -25.668 1.00 92.00 81 SER A CA 1
ATOM 631 C C . SER A 1 81 ? 4.415 -4.422 -25.050 1.00 92.00 81 SER A C 1
ATOM 633 O O . SER A 1 81 ? 5.198 -3.556 -24.674 1.00 92.00 81 SER A O 1
ATOM 635 N N . ARG A 1 82 ? 3.088 -4.313 -24.886 1.00 92.75 82 ARG A N 1
ATOM 636 C CA . ARG A 1 82 ? 2.418 -3.151 -24.280 1.00 92.75 82 ARG A CA 1
ATOM 637 C C . ARG A 1 82 ? 2.815 -2.970 -22.816 1.00 92.75 82 ARG A C 1
ATOM 639 O O . ARG A 1 82 ? 3.209 -1.874 -22.430 1.00 92.75 82 ARG A O 1
ATOM 646 N N . SER A 1 83 ? 2.768 -4.049 -22.037 1.00 92.38 83 SER A N 1
ATOM 647 C CA . SER A 1 83 ? 3.199 -4.076 -20.636 1.00 92.38 83 SER A CA 1
ATOM 648 C C . SER A 1 83 ? 4.680 -3.716 -20.506 1.00 92.38 83 SER A C 1
ATOM 650 O O . SER A 1 83 ? 5.047 -2.872 -19.692 1.00 92.38 83 SER A O 1
ATOM 652 N N . VAL A 1 84 ? 5.536 -4.277 -21.367 1.00 94.31 84 VAL A N 1
ATOM 653 C CA . VAL A 1 84 ? 6.976 -3.970 -21.376 1.00 94.31 84 VAL A CA 1
ATOM 654 C C . VAL A 1 84 ? 7.242 -2.492 -21.678 1.00 94.31 84 VAL A C 1
ATOM 656 O O . VAL A 1 84 ? 8.094 -1.890 -21.024 1.00 94.31 84 VAL A O 1
ATOM 659 N N . THR A 1 85 ? 6.531 -1.894 -22.637 1.00 95.81 85 THR A N 1
ATOM 660 C CA . THR A 1 85 ? 6.656 -0.459 -22.939 1.00 95.81 85 THR A CA 1
ATOM 661 C C . THR A 1 85 ? 6.213 0.395 -21.753 1.00 95.81 85 THR A C 1
ATOM 663 O O . THR A 1 85 ? 6.977 1.248 -21.309 1.00 95.81 85 THR A O 1
ATOM 666 N N . ALA A 1 86 ? 5.044 0.110 -21.175 1.00 95.38 86 ALA A N 1
ATOM 667 C CA . ALA A 1 86 ? 4.524 0.859 -20.033 1.00 95.38 86 ALA A CA 1
ATOM 668 C C . ALA A 1 86 ? 5.433 0.750 -18.792 1.00 95.38 86 ALA A C 1
ATOM 670 O O . ALA A 1 86 ? 5.687 1.735 -18.101 1.00 95.38 86 ALA A O 1
ATOM 671 N N . LEU A 1 87 ? 5.998 -0.433 -18.529 1.00 96.56 87 LEU A N 1
ATOM 672 C CA . LEU A 1 87 ? 6.970 -0.626 -17.452 1.00 96.56 87 LEU A CA 1
ATOM 673 C C . LEU A 1 87 ? 8.279 0.131 -17.709 1.00 96.56 87 LEU A C 1
ATOM 675 O O . LEU A 1 87 ? 8.870 0.653 -16.769 1.00 96.56 87 LEU A O 1
ATOM 679 N N . ARG A 1 88 ? 8.735 0.228 -18.964 1.00 94.62 88 ARG A N 1
ATOM 680 C CA . ARG A 1 88 ? 9.927 1.015 -19.318 1.00 94.62 88 ARG A CA 1
ATOM 681 C C . ARG A 1 88 ? 9.718 2.502 -19.044 1.00 94.62 88 ARG A C 1
ATOM 683 O O . ARG A 1 88 ? 10.631 3.150 -18.545 1.00 94.62 88 ARG A O 1
ATOM 690 N N . GLU A 1 89 ? 8.528 3.024 -19.321 1.00 94.75 89 GLU A N 1
ATOM 691 C CA . GLU A 1 89 ? 8.157 4.395 -18.957 1.00 94.75 89 GLU A CA 1
ATOM 692 C C . GLU A 1 89 ? 8.101 4.570 -17.431 1.00 94.75 89 GLU A C 1
ATOM 694 O O . GLU A 1 89 ? 8.657 5.528 -16.899 1.00 94.75 89 GLU A O 1
ATOM 699 N N . ALA A 1 90 ? 7.533 3.602 -16.703 1.00 95.50 90 ALA A N 1
ATOM 700 C CA . ALA A 1 90 ? 7.453 3.631 -15.239 1.00 95.50 90 ALA A CA 1
ATOM 701 C C . ALA A 1 90 ? 8.825 3.588 -14.529 1.00 95.50 90 ALA A C 1
ATOM 703 O O . ALA A 1 90 ? 8.938 4.019 -13.380 1.00 95.50 90 ALA A O 1
ATOM 704 N N . MET A 1 91 ? 9.896 3.141 -15.199 1.00 94.50 91 MET A N 1
ATOM 705 C CA . MET A 1 91 ? 11.269 3.268 -14.682 1.00 94.50 91 MET A CA 1
ATOM 706 C C . MET A 1 91 ? 11.738 4.724 -14.561 1.00 94.50 91 MET A C 1
ATOM 708 O O . MET A 1 91 ? 12.720 4.989 -13.871 1.00 94.50 91 MET A O 1
ATOM 712 N N . LEU A 1 92 ? 11.050 5.667 -15.207 1.00 93.62 92 LEU A N 1
ATOM 713 C CA . LEU A 1 92 ? 11.328 7.101 -15.132 1.00 93.62 92 LEU A CA 1
ATOM 714 C C . LEU A 1 92 ? 10.415 7.821 -14.127 1.00 93.62 92 LEU A C 1
ATOM 716 O O . LEU A 1 92 ? 10.427 9.048 -14.048 1.00 93.62 92 LEU A O 1
ATOM 720 N N . ASP A 1 93 ? 9.618 7.083 -13.347 1.00 96.38 93 ASP A N 1
ATOM 721 C CA . ASP A 1 93 ? 8.677 7.681 -12.406 1.00 96.38 93 ASP A CA 1
ATOM 722 C C . ASP A 1 93 ? 9.378 8.464 -11.280 1.00 96.38 93 ASP A C 1
ATOM 724 O O . ASP A 1 93 ? 10.433 8.080 -10.761 1.00 96.38 93 ASP A O 1
ATOM 728 N N . ARG A 1 94 ? 8.738 9.552 -10.836 1.00 94.12 94 ARG A N 1
ATOM 729 C CA . ARG A 1 94 ? 9.188 10.380 -9.705 1.00 94.12 94 ARG A CA 1
ATOM 730 C C . ARG A 1 94 ? 9.377 9.586 -8.406 1.00 94.12 94 ARG A C 1
ATOM 732 O O . ARG A 1 94 ? 10.268 9.893 -7.616 1.00 94.12 94 ARG A O 1
ATOM 739 N N . ASN A 1 95 ? 8.560 8.562 -8.172 1.00 96.69 95 ASN A N 1
ATOM 740 C CA . ASN A 1 95 ? 8.577 7.770 -6.952 1.00 96.69 95 ASN A CA 1
ATOM 741 C C . ASN A 1 95 ? 9.531 6.570 -7.072 1.00 96.69 95 ASN A C 1
ATOM 743 O O . ASN A 1 95 ? 9.429 5.764 -7.994 1.00 96.69 95 ASN A O 1
ATOM 747 N N . VAL A 1 96 ? 10.421 6.419 -6.087 1.00 94.31 96 VAL A N 1
ATOM 748 C CA . VAL A 1 96 ? 11.443 5.357 -6.044 1.00 94.31 96 VAL A CA 1
ATOM 749 C C . VAL A 1 96 ? 10.823 3.957 -6.119 1.00 94.31 96 VAL A C 1
ATOM 751 O O . VAL A 1 96 ? 11.273 3.141 -6.917 1.00 94.31 96 VAL A O 1
ATOM 754 N N . ARG A 1 97 ? 9.746 3.696 -5.363 1.00 92.94 97 ARG A N 1
ATOM 755 C CA . ARG A 1 97 ? 9.110 2.367 -5.303 1.00 92.94 97 ARG A CA 1
ATOM 756 C C . ARG A 1 97 ? 8.495 1.961 -6.638 1.00 92.94 97 ARG A C 1
ATOM 758 O O . ARG A 1 97 ? 8.488 0.782 -6.976 1.00 92.94 97 ARG A O 1
ATOM 765 N N . VAL A 1 98 ? 7.975 2.927 -7.398 1.00 93.19 98 VAL A N 1
ATOM 766 C CA . VAL A 1 98 ? 7.445 2.677 -8.747 1.00 93.19 98 VAL A CA 1
ATOM 767 C C . VAL A 1 98 ? 8.582 2.249 -9.675 1.00 93.19 98 VAL A C 1
ATOM 769 O O . VAL A 1 98 ? 8.449 1.230 -10.351 1.00 93.19 98 VAL A O 1
ATOM 772 N N . ARG A 1 99 ? 9.724 2.955 -9.642 1.00 96.31 99 ARG A N 1
ATOM 773 C CA . ARG A 1 99 ? 10.903 2.610 -10.453 1.00 96.31 99 ARG A CA 1
ATOM 774 C C . ARG A 1 99 ? 11.457 1.226 -10.122 1.00 96.31 99 ARG A C 1
ATOM 776 O O . ARG A 1 99 ? 11.684 0.431 -11.029 1.00 96.31 99 ARG A O 1
ATOM 783 N N . GLU A 1 100 ? 11.625 0.920 -8.836 1.00 94.00 100 GLU A N 1
ATOM 784 C CA . GLU A 1 100 ? 12.117 -0.383 -8.363 1.00 94.00 100 GLU A CA 1
ATOM 785 C C . GLU A 1 100 ? 11.188 -1.528 -8.784 1.00 94.00 100 GLU A C 1
ATOM 787 O O . GLU A 1 100 ? 11.639 -2.554 -9.303 1.00 94.00 100 GLU A O 1
ATOM 792 N N . ASN A 1 101 ? 9.873 -1.343 -8.618 1.00 96.12 101 ASN A N 1
ATOM 793 C CA . ASN A 1 101 ? 8.888 -2.333 -9.040 1.00 96.12 101 ASN A CA 1
ATOM 794 C C . ASN A 1 101 ? 8.880 -2.510 -10.560 1.00 96.12 101 ASN A C 1
ATOM 796 O O . ASN A 1 101 ? 8.728 -3.641 -11.024 1.00 96.12 101 ASN A O 1
ATOM 800 N N . A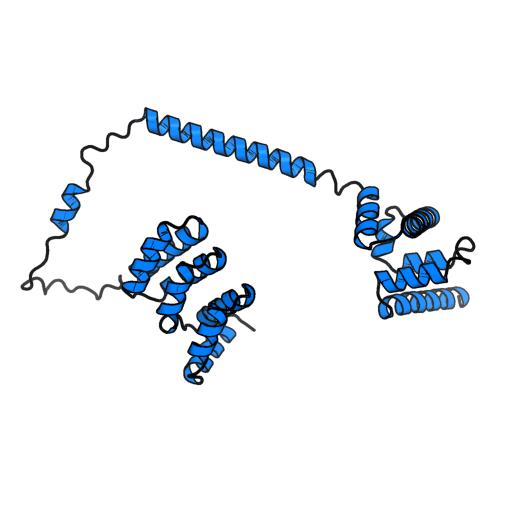LA A 1 102 ? 9.060 -1.436 -11.330 1.00 94.50 102 ALA A N 1
ATOM 801 C CA . ALA A 1 102 ? 9.132 -1.493 -12.783 1.00 94.50 102 ALA A CA 1
ATOM 802 C C . ALA A 1 102 ? 10.380 -2.249 -13.270 1.00 94.50 102 ALA A C 1
ATOM 804 O O . ALA A 1 102 ? 10.264 -3.167 -14.085 1.00 94.50 102 ALA A O 1
ATOM 805 N N . GLU A 1 103 ? 11.556 -1.945 -12.712 1.00 94.38 103 GLU A N 1
ATOM 806 C CA . GLU A 1 103 ? 12.808 -2.639 -13.035 1.00 94.38 103 GLU A CA 1
ATOM 807 C C . GLU A 1 103 ? 12.732 -4.132 -12.682 1.00 94.38 103 GLU A C 1
ATOM 809 O O . GLU A 1 103 ? 13.002 -4.998 -13.521 1.00 94.38 103 GLU A O 1
ATOM 814 N N . SER A 1 104 ? 12.308 -4.448 -11.453 1.00 93.56 104 SER A N 1
ATOM 815 C CA . SER A 1 104 ? 12.125 -5.828 -10.987 1.00 93.56 104 SER A CA 1
ATOM 816 C C . SER A 1 104 ? 11.144 -6.590 -11.881 1.00 93.56 104 SER A C 1
ATOM 818 O O . SER A 1 104 ? 11.362 -7.754 -12.240 1.00 93.56 104 SER A O 1
ATOM 820 N N . SER A 1 105 ? 10.086 -5.906 -12.315 1.00 95.06 105 SER A N 1
ATOM 821 C CA . SER A 1 105 ? 9.068 -6.477 -13.182 1.00 95.06 105 SER A CA 1
ATOM 822 C C . SER A 1 105 ? 9.592 -6.813 -14.575 1.00 95.06 105 SER A C 1
ATOM 824 O O . SER A 1 105 ? 9.367 -7.923 -15.064 1.00 95.06 105 SER A O 1
ATOM 826 N N . LEU A 1 106 ? 10.353 -5.904 -15.182 1.00 93.62 106 LEU A N 1
ATOM 827 C CA . LEU A 1 106 ? 11.017 -6.132 -16.464 1.00 93.62 106 LEU A CA 1
ATOM 828 C C . LEU A 1 106 ? 12.047 -7.262 -16.381 1.00 93.62 106 LEU A C 1
ATOM 830 O O . LEU A 1 106 ? 12.078 -8.118 -17.266 1.00 93.62 106 LEU A O 1
ATOM 834 N N . ARG A 1 107 ? 12.840 -7.327 -15.301 1.00 92.12 107 ARG A N 1
ATOM 835 C CA . ARG A 1 107 ? 13.786 -8.431 -15.062 1.00 92.12 107 ARG A CA 1
ATOM 836 C C . ARG A 1 107 ? 13.061 -9.776 -15.001 1.00 92.12 107 ARG A C 1
ATOM 838 O O . ARG A 1 107 ? 13.533 -10.748 -15.589 1.00 92.12 107 ARG A O 1
ATOM 845 N N . ARG A 1 108 ? 11.896 -9.835 -14.347 1.00 90.00 108 ARG A N 1
ATOM 846 C CA . ARG A 1 108 ? 11.092 -11.062 -14.275 1.00 90.00 108 ARG A CA 1
ATOM 847 C C . ARG A 1 108 ? 10.545 -11.476 -15.641 1.00 90.00 108 ARG A C 1
ATOM 849 O O . ARG A 1 108 ? 10.671 -12.644 -15.991 1.00 90.00 108 ARG A O 1
ATOM 856 N N . ILE A 1 109 ? 10.003 -10.537 -16.419 1.00 89.31 109 ILE A N 1
ATOM 857 C CA . ILE A 1 109 ? 9.513 -10.805 -17.785 1.00 89.31 109 ILE A CA 1
ATOM 858 C C . ILE A 1 109 ? 10.657 -11.282 -18.700 1.00 89.31 109 ILE A C 1
ATOM 860 O O . ILE A 1 109 ? 10.479 -12.196 -19.504 1.00 89.31 109 ILE A O 1
ATOM 864 N N . ALA A 1 110 ? 11.850 -10.698 -18.577 1.00 85.81 110 ALA A N 1
ATOM 865 C CA . ALA A 1 110 ? 13.022 -11.144 -19.328 1.00 85.81 110 ALA A CA 1
ATOM 866 C C . ALA A 1 110 ? 13.447 -12.570 -18.930 1.00 85.81 110 ALA A C 1
ATOM 868 O O . ALA A 1 110 ? 13.749 -13.390 -19.797 1.00 85.81 110 ALA A O 1
ATOM 869 N N . GLY A 1 111 ? 13.409 -12.885 -17.630 1.00 81.00 111 GLY A N 1
ATOM 870 C CA . GLY A 1 111 ? 13.702 -14.219 -17.106 1.00 81.00 111 GLY A CA 1
ATOM 871 C C . GLY A 1 111 ? 12.711 -15.292 -17.566 1.00 81.00 111 GLY A C 1
ATOM 872 O O . GLY A 1 111 ? 13.131 -16.400 -17.884 1.00 81.00 111 GLY A O 1
ATOM 873 N N . THR A 1 112 ? 11.414 -14.979 -17.680 1.00 67.75 112 THR A N 1
ATOM 874 C CA . THR A 1 112 ? 10.403 -15.942 -18.162 1.00 67.75 112 THR A CA 1
ATOM 875 C C . THR A 1 112 ? 10.508 -16.229 -19.658 1.00 67.75 112 THR A C 1
ATOM 877 O O . THR A 1 112 ? 10.153 -17.321 -20.092 1.00 67.75 112 THR A O 1
ATOM 880 N N . LYS A 1 113 ? 11.037 -15.288 -20.452 1.00 61.00 113 LYS A N 1
ATOM 881 C CA . LYS A 1 113 ? 11.341 -15.502 -21.877 1.00 61.00 113 LYS A CA 1
ATOM 882 C C . LYS A 1 113 ? 12.611 -16.343 -22.092 1.00 61.00 113 LYS A C 1
ATOM 884 O O . LYS A 1 113 ? 12.810 -16.876 -23.178 1.00 61.00 113 LYS A O 1
ATOM 889 N N . SER A 1 114 ? 13.447 -16.489 -21.061 1.00 46.94 114 SER A N 1
ATOM 890 C CA . SER A 1 114 ? 14.714 -17.228 -21.077 1.00 46.94 114 SER A CA 1
ATOM 891 C C . SER A 1 114 ? 14.570 -18.664 -20.541 1.00 46.94 114 SER A C 1
ATOM 893 O O . SER A 1 114 ? 15.300 -19.078 -19.643 1.00 46.94 114 SER A O 1
ATOM 895 N N . LEU A 1 115 ? 13.649 -19.445 -21.108 1.00 39.66 115 LEU A N 1
ATOM 896 C CA . LEU A 1 115 ? 13.722 -20.911 -21.083 1.00 39.66 115 LEU A CA 1
ATOM 897 C C . LEU A 1 115 ? 14.261 -21.357 -22.448 1.00 39.66 115 LEU A C 1
ATOM 899 O O . LEU A 1 115 ? 13.512 -21.313 -23.425 1.00 39.66 115 LEU A O 1
ATOM 903 N N . PRO A 1 116 ? 15.542 -21.743 -22.575 1.00 41.56 116 PRO A N 1
ATOM 904 C CA . PRO A 1 116 ? 16.007 -22.335 -23.817 1.00 41.56 116 PRO A CA 1
ATOM 905 C C . PRO A 1 116 ? 15.400 -23.744 -23.952 1.00 41.56 116 PRO A C 1
ATOM 907 O O . PRO A 1 116 ? 15.503 -24.529 -23.006 1.00 41.56 116 PRO A O 1
ATOM 910 N N . PRO A 1 117 ? 14.817 -24.135 -25.102 1.00 43.22 117 PRO A N 1
ATOM 911 C CA . PRO A 1 117 ? 14.859 -25.541 -25.472 1.00 43.22 117 PRO A CA 1
ATOM 912 C C . PRO A 1 117 ? 16.335 -25.927 -25.603 1.00 43.22 117 PRO A C 1
ATOM 914 O O . PRO A 1 117 ? 17.147 -25.129 -26.075 1.00 43.22 117 PRO A O 1
ATOM 917 N N . ALA A 1 118 ? 16.693 -27.126 -25.148 1.00 49.91 118 ALA A N 1
ATOM 918 C CA . ALA A 1 118 ? 18.014 -27.694 -25.370 1.00 49.91 118 ALA A CA 1
ATOM 919 C C . ALA A 1 118 ? 18.372 -27.559 -26.861 1.00 49.91 118 ALA A C 1
ATOM 921 O O . ALA A 1 118 ? 17.756 -28.200 -27.710 1.00 49.91 118 ALA A O 1
ATOM 922 N N . ILE A 1 119 ? 19.310 -26.665 -27.184 1.00 44.12 119 ILE A N 1
ATOM 923 C CA . ILE A 1 119 ? 19.756 -26.466 -28.560 1.00 44.12 119 ILE A CA 1
ATOM 924 C C . ILE A 1 119 ? 20.728 -27.595 -28.883 1.00 44.12 119 ILE A C 1
ATOM 926 O O . ILE A 1 119 ? 21.890 -27.577 -28.472 1.00 44.12 119 ILE A O 1
ATOM 930 N N . ASP A 1 120 ? 20.216 -28.579 -29.617 1.00 38.22 120 ASP A N 1
ATOM 931 C CA . ASP A 1 120 ? 21.017 -29.452 -30.461 1.00 38.22 120 ASP A CA 1
ATOM 932 C C . ASP A 1 120 ? 21.696 -28.608 -31.557 1.00 38.22 120 ASP A C 1
ATOM 934 O O . ASP A 1 120 ? 21.086 -27.741 -32.189 1.00 38.22 120 ASP A O 1
ATOM 938 N N . LYS A 1 121 ? 22.995 -28.827 -31.749 1.00 46.03 121 LYS A N 1
ATOM 939 C CA . LYS A 1 121 ? 23.913 -27.972 -32.518 1.00 46.03 121 LYS A CA 1
ATOM 940 C C . LYS A 1 121 ? 23.846 -28.208 -34.036 1.00 46.03 121 LYS A C 1
ATOM 942 O O . LYS A 1 121 ? 24.880 -28.118 -34.692 1.00 46.03 121 LYS A O 1
ATOM 947 N N . SER A 1 122 ? 22.688 -28.527 -34.615 1.00 38.53 122 SER A N 1
ATOM 948 C CA . SER A 1 122 ? 22.635 -28.955 -36.027 1.00 38.53 122 SER A CA 1
ATOM 949 C C . SER A 1 122 ? 21.795 -28.099 -36.976 1.00 38.53 122 SER A C 1
ATOM 951 O O . SER A 1 122 ? 21.899 -28.288 -38.184 1.00 38.53 122 SER A O 1
ATOM 953 N N . VAL A 1 123 ? 21.051 -27.094 -36.505 1.00 43.66 123 VAL A N 1
ATOM 954 C CA . VAL A 1 123 ? 20.238 -26.250 -37.406 1.00 43.66 123 VAL A CA 1
ATOM 955 C C . VAL A 1 123 ? 20.738 -24.810 -37.409 1.00 43.66 123 VAL A C 1
ATOM 957 O O . VAL A 1 123 ? 20.079 -23.877 -36.963 1.00 43.66 123 VAL A O 1
ATOM 960 N N . ALA A 1 124 ? 21.954 -24.645 -37.923 1.00 43.56 124 ALA A N 1
ATOM 961 C CA . ALA A 1 124 ? 22.504 -23.361 -38.332 1.00 43.56 124 ALA A CA 1
ATOM 962 C C . ALA A 1 124 ? 22.779 -23.395 -39.840 1.00 43.56 124 ALA A C 1
ATOM 964 O O . ALA A 1 124 ? 23.922 -23.492 -40.271 1.00 43.56 124 ALA A O 1
ATOM 965 N N . SER A 1 125 ? 21.732 -23.341 -40.660 1.00 47.44 125 SER A N 1
ATOM 966 C CA . SER A 1 125 ? 21.840 -22.744 -41.994 1.00 47.44 125 SER A CA 1
ATOM 967 C C . SER A 1 125 ? 20.458 -22.393 -42.542 1.00 47.44 125 SER A C 1
ATOM 969 O O . SER A 1 125 ? 19.535 -23.195 -42.488 1.00 47.44 125 SER A O 1
ATOM 971 N N . ALA A 1 126 ? 20.372 -21.174 -43.079 1.00 45.28 126 ALA A N 1
ATOM 972 C CA . ALA A 1 126 ? 19.259 -20.594 -43.828 1.00 45.28 126 ALA A CA 1
ATOM 973 C C . ALA A 1 126 ? 18.046 -20.082 -43.027 1.00 45.28 126 ALA A C 1
ATOM 975 O O . ALA A 1 126 ? 16.961 -20.630 -43.107 1.00 45.28 126 ALA A O 1
ATOM 976 N N . GLN A 1 127 ? 18.210 -18.936 -42.359 1.00 44.31 127 GLN A N 1
ATOM 977 C CA . GLN A 1 127 ? 17.335 -17.769 -42.563 1.00 44.31 127 GLN A CA 1
ATOM 978 C C . GLN A 1 127 ? 18.067 -16.519 -42.029 1.00 44.31 127 GLN A C 1
ATOM 980 O O . GLN A 1 127 ? 18.724 -16.591 -40.993 1.00 44.31 127 GLN A O 1
ATOM 985 N N . GLN A 1 128 ? 18.010 -15.402 -42.762 1.00 50.09 128 GLN A N 1
ATOM 986 C CA . GLN A 1 128 ? 18.702 -14.129 -42.491 1.00 50.09 128 GLN A CA 1
ATOM 987 C C . GLN A 1 128 ? 18.757 -13.746 -41.001 1.00 50.09 128 GLN A C 1
ATOM 989 O O . GLN A 1 128 ? 17.750 -13.373 -40.402 1.00 50.09 128 GLN A O 1
ATOM 994 N N . MET A 1 129 ? 19.960 -13.783 -40.427 1.00 35.19 129 MET A N 1
ATOM 995 C CA . MET A 1 129 ? 20.241 -13.292 -39.083 1.00 35.19 129 MET A CA 1
ATOM 996 C C . MET A 1 129 ? 20.716 -11.842 -39.204 1.00 35.19 129 MET A C 1
ATOM 998 O O . MET A 1 129 ? 21.755 -11.574 -39.804 1.00 35.19 129 MET A O 1
ATOM 1002 N N . VAL A 1 130 ? 19.943 -10.899 -38.665 1.00 60.78 130 VAL A N 1
ATOM 1003 C CA . VAL A 1 130 ? 20.442 -9.547 -38.384 1.00 60.78 130 VAL A CA 1
ATOM 1004 C C . VAL A 1 130 ? 21.581 -9.700 -37.377 1.00 60.78 130 VAL A C 1
ATOM 1006 O O . VAL A 1 130 ? 21.390 -10.281 -36.308 1.00 60.78 130 VAL A O 1
ATOM 1009 N N . ASP A 1 131 ? 22.775 -9.238 -37.738 1.00 50.97 131 ASP A N 1
ATOM 1010 C CA . ASP A 1 131 ? 23.969 -9.382 -36.909 1.00 50.97 131 ASP A CA 1
ATOM 1011 C C . ASP A 1 131 ? 23.941 -8.396 -35.728 1.00 50.97 131 ASP A C 1
ATOM 1013 O O . ASP A 1 131 ? 24.411 -7.262 -35.800 1.00 50.97 131 ASP A O 1
ATOM 1017 N N . PHE A 1 132 ? 23.366 -8.840 -34.607 1.00 52.38 132 PHE A N 1
ATOM 1018 C CA . PHE A 1 132 ? 23.360 -8.103 -33.339 1.00 52.38 132 PHE A CA 1
ATOM 1019 C C . PHE A 1 132 ? 24.764 -7.933 -32.730 1.00 52.38 132 PHE A C 1
ATOM 1021 O O . PHE A 1 132 ? 24.936 -7.126 -31.815 1.00 52.38 132 PHE A O 1
ATOM 1028 N N . ARG A 1 133 ? 25.774 -8.673 -33.212 1.00 54.47 133 ARG A N 1
ATOM 1029 C CA . ARG A 1 133 ? 27.146 -8.614 -32.691 1.00 54.47 133 ARG A CA 1
ATOM 1030 C C . ARG A 1 133 ? 27.848 -7.328 -33.125 1.00 54.47 133 ARG A C 1
ATOM 1032 O O . ARG A 1 133 ? 28.540 -6.725 -32.310 1.00 54.47 133 ARG A O 1
ATOM 1039 N N . ALA A 1 134 ? 27.562 -6.853 -34.337 1.00 56.88 134 ALA A N 1
ATOM 1040 C CA . ALA A 1 134 ? 28.049 -5.575 -34.855 1.00 56.88 134 ALA A CA 1
ATOM 1041 C C . ALA A 1 134 ? 27.459 -4.356 -34.113 1.00 56.88 134 ALA A C 1
ATOM 1043 O O . ALA A 1 134 ? 28.126 -3.334 -33.969 1.00 56.88 134 ALA A O 1
ATOM 1044 N N . MET A 1 135 ? 26.234 -4.459 -33.575 1.00 56.34 135 MET A N 1
ATOM 1045 C CA . MET A 1 135 ? 25.631 -3.368 -32.790 1.00 56.34 135 MET A CA 1
ATOM 1046 C C . MET A 1 135 ? 26.283 -3.190 -31.411 1.00 56.34 135 MET A C 1
ATOM 1048 O O . MET A 1 135 ? 26.277 -2.084 -30.880 1.00 56.34 135 MET A O 1
ATOM 1052 N N . GLY A 1 136 ? 26.860 -4.247 -30.830 1.00 56.56 136 GLY A N 1
ATOM 1053 C CA . GLY A 1 136 ? 27.533 -4.188 -29.527 1.00 56.56 136 GLY A CA 1
ATOM 1054 C C . GLY A 1 136 ? 28.937 -3.579 -29.564 1.00 56.56 136 GLY A C 1
ATOM 1055 O O . GLY A 1 136 ? 29.431 -3.142 -28.524 1.00 56.56 136 GLY A O 1
ATOM 1056 N N . GLU A 1 137 ? 29.572 -3.513 -30.738 1.00 59.12 137 GLU A N 1
ATOM 1057 C CA . GLU A 1 137 ? 30.930 -2.968 -30.865 1.00 59.12 137 GLU A CA 1
ATOM 1058 C C . GLU A 1 137 ? 30.988 -1.456 -30.617 1.00 59.12 137 GLU A C 1
ATOM 1060 O O . GLU A 1 137 ? 31.947 -0.984 -30.021 1.00 59.12 137 GLU A O 1
ATOM 1065 N N . HIS A 1 138 ? 29.931 -0.704 -30.947 1.00 56.06 138 HIS A N 1
ATOM 1066 C CA . HIS A 1 138 ? 29.869 0.744 -30.688 1.00 56.06 138 HIS A CA 1
ATOM 1067 C C . HIS A 1 138 ? 29.505 1.116 -29.236 1.00 56.06 138 HIS A C 1
ATOM 1069 O O . HIS A 1 138 ? 29.585 2.287 -28.868 1.00 56.06 138 HIS A O 1
ATOM 1075 N N . PHE A 1 139 ? 29.108 0.148 -28.398 1.00 56.66 139 PHE A N 1
ATOM 1076 C CA . PHE A 1 139 ? 28.771 0.381 -26.982 1.00 56.66 139 PHE A CA 1
ATOM 1077 C C . PHE A 1 139 ? 29.908 0.048 -26.014 1.00 56.66 139 PHE A C 1
ATOM 1079 O O . PHE A 1 139 ? 29.825 0.388 -24.830 1.00 56.66 139 PHE A O 1
ATOM 1086 N N . ARG A 1 140 ? 30.983 -0.596 -26.482 1.00 57.16 140 ARG A N 1
ATOM 1087 C CA . ARG A 1 140 ? 32.210 -0.693 -25.692 1.00 57.16 140 ARG A CA 1
ATOM 1088 C C . ARG A 1 140 ? 32.880 0.667 -25.766 1.00 57.16 140 ARG A C 1
ATOM 1090 O O . ARG A 1 140 ? 33.438 1.049 -26.785 1.00 57.16 140 ARG A O 1
ATOM 1097 N N . ALA A 1 141 ? 32.718 1.434 -24.697 1.00 56.53 141 ALA A N 1
ATOM 1098 C CA . ALA A 1 141 ? 33.299 2.751 -24.565 1.00 56.53 141 ALA A CA 1
ATOM 1099 C C . ALA A 1 141 ? 34.831 2.652 -24.550 1.00 56.53 141 ALA A C 1
ATOM 1101 O O . ALA A 1 141 ? 35.439 2.615 -23.484 1.00 56.53 141 ALA A O 1
ATOM 1102 N N . ASP A 1 142 ? 35.452 2.668 -25.727 1.00 54.28 142 ASP A N 1
ATOM 1103 C CA . ASP A 1 142 ? 36.908 2.778 -25.855 1.00 54.28 142 ASP A CA 1
ATOM 1104 C C . ASP A 1 142 ? 37.434 4.157 -25.413 1.00 54.28 142 ASP A C 1
ATOM 1106 O O . ASP A 1 142 ? 38.638 4.336 -25.297 1.00 54.28 142 ASP A O 1
ATOM 1110 N N . ASN A 1 143 ? 36.556 5.097 -25.028 1.00 53.06 143 ASN A N 1
ATOM 1111 C CA . ASN A 1 143 ? 36.931 6.420 -24.512 1.00 53.06 143 ASN A CA 1
ATOM 1112 C C . ASN A 1 143 ? 36.217 6.815 -23.198 1.00 53.06 143 ASN A C 1
ATOM 1114 O O . ASN A 1 143 ? 36.042 8.005 -22.927 1.00 53.06 143 ASN A O 1
ATOM 1118 N N . ALA A 1 144 ? 35.779 5.866 -22.357 1.00 57.81 144 ALA A N 1
ATOM 1119 C CA . ALA A 1 144 ? 35.278 6.200 -21.015 1.00 57.81 144 ALA A CA 1
ATOM 1120 C C . ALA A 1 144 ? 36.443 6.543 -20.068 1.00 57.81 144 ALA A C 1
ATOM 1122 O O . ALA A 1 144 ? 36.788 5.782 -19.164 1.00 57.81 144 ALA A O 1
ATOM 1123 N N . HIS A 1 145 ? 37.059 7.708 -20.264 1.00 64.38 145 HIS A N 1
ATOM 1124 C CA . HIS A 1 145 ? 37.970 8.276 -19.279 1.00 64.38 145 HIS A CA 1
ATOM 1125 C C . HIS A 1 145 ? 37.152 8.683 -18.052 1.00 64.38 145 HIS A C 1
ATOM 1127 O O . HIS A 1 145 ? 36.533 9.746 -18.006 1.00 64.38 145 HIS A O 1
ATOM 1133 N N . ILE A 1 146 ? 37.111 7.804 -17.051 1.00 68.94 146 ILE A N 1
ATOM 1134 C CA . ILE A 1 146 ? 36.561 8.131 -15.740 1.00 68.94 146 ILE A CA 1
ATOM 1135 C C . ILE A 1 146 ? 37.461 9.217 -15.152 1.00 68.94 146 ILE A C 1
ATOM 1137 O O . ILE A 1 146 ? 38.567 8.947 -14.685 1.00 68.94 146 ILE A O 1
ATOM 1141 N N . ASN A 1 147 ? 36.988 10.460 -15.194 1.00 75.69 147 ASN A N 1
ATOM 1142 C CA . ASN A 1 147 ? 37.655 11.580 -14.552 1.00 75.69 147 ASN A CA 1
ATOM 1143 C C . ASN A 1 147 ? 37.625 11.354 -13.036 1.00 75.69 147 ASN A C 1
ATOM 1145 O O . ASN A 1 147 ? 36.660 11.712 -12.359 1.00 75.69 147 ASN A O 1
ATOM 1149 N N . ILE A 1 148 ? 38.701 10.762 -12.514 1.00 83.00 148 ILE A N 1
ATOM 1150 C CA . ILE A 1 148 ? 38.953 10.521 -11.089 1.00 83.00 148 ILE A CA 1
ATOM 1151 C C . ILE A 1 148 ? 38.545 11.722 -10.205 1.00 83.00 148 ILE A C 1
ATOM 1153 O O . ILE A 1 148 ? 37.856 11.485 -9.210 1.00 83.00 148 ILE A O 1
ATOM 1157 N N . PRO A 1 149 ? 38.841 12.999 -10.548 1.00 86.88 149 PRO A N 1
ATOM 1158 C CA . PRO A 1 149 ? 38.399 14.131 -9.725 1.00 86.88 149 PRO A CA 1
ATOM 1159 C C . PRO A 1 149 ? 36.872 14.257 -9.598 1.00 86.88 149 PRO A C 1
ATOM 1161 O O . PRO A 1 149 ? 36.378 14.552 -8.513 1.00 86.88 149 PRO A O 1
ATOM 1164 N N . HIS A 1 150 ? 36.099 13.981 -10.653 1.00 83.44 150 HIS A N 1
ATOM 1165 C CA . HIS A 1 150 ? 34.634 14.029 -10.583 1.00 83.44 150 HIS A CA 1
ATOM 1166 C C . HIS A 1 150 ? 34.051 12.893 -9.739 1.00 83.44 150 HIS A C 1
ATOM 1168 O O . HIS A 1 150 ? 33.075 13.103 -9.019 1.00 83.44 150 HIS A O 1
ATOM 1174 N N . VAL A 1 151 ? 34.670 11.710 -9.774 1.00 87.88 151 VAL A N 1
ATOM 1175 C CA . VAL A 1 151 ? 34.262 10.581 -8.925 1.00 87.88 151 VAL A CA 1
ATOM 1176 C C . VAL A 1 151 ? 34.500 10.898 -7.449 1.00 87.88 151 VAL A C 1
ATOM 1178 O O . VAL A 1 151 ? 33.628 10.640 -6.623 1.00 87.88 151 VAL A O 1
ATOM 1181 N N . ILE A 1 152 ? 35.631 11.527 -7.116 1.00 91.94 152 ILE A N 1
ATOM 1182 C CA . ILE A 1 152 ? 35.929 11.958 -5.743 1.00 91.94 152 ILE A CA 1
ATOM 1183 C C . ILE A 1 152 ? 34.900 12.990 -5.261 1.00 91.94 152 ILE A C 1
ATOM 1185 O O . ILE A 1 152 ? 34.376 12.851 -4.157 1.00 91.94 152 ILE A O 1
ATOM 1189 N N . ILE A 1 153 ? 34.549 13.982 -6.089 1.00 90.94 153 ILE A N 1
ATOM 1190 C CA . ILE A 1 153 ? 33.527 14.988 -5.746 1.00 90.94 153 ILE A CA 1
ATOM 1191 C C . ILE A 1 153 ? 32.171 14.326 -5.467 1.00 90.94 153 ILE A C 1
ATOM 1193 O O . ILE A 1 153 ? 31.505 14.684 -4.497 1.00 90.94 153 ILE A O 1
ATOM 1197 N N . LEU A 1 154 ? 31.774 13.337 -6.273 1.00 91.31 154 LEU A N 1
ATOM 1198 C CA . LEU A 1 154 ? 30.515 12.617 -6.081 1.00 91.31 154 LEU A CA 1
ATOM 1199 C C . LEU A 1 154 ? 30.514 11.827 -4.766 1.00 91.31 154 LEU A C 1
ATOM 1201 O O . LEU A 1 154 ? 29.534 11.879 -4.027 1.00 91.31 154 LEU A O 1
ATOM 1205 N N . ILE A 1 155 ? 31.622 11.160 -4.431 1.00 94.12 155 ILE A N 1
ATOM 1206 C CA . ILE A 1 155 ? 31.772 10.443 -3.155 1.00 94.12 155 ILE A CA 1
ATOM 1207 C C . ILE A 1 155 ? 31.664 11.414 -1.973 1.00 94.12 155 ILE A C 1
ATOM 1209 O O . ILE A 1 155 ? 30.929 11.145 -1.024 1.00 94.12 155 ILE A O 1
ATOM 1213 N N . VAL A 1 156 ? 32.342 12.563 -2.040 1.00 96.50 156 VAL A N 1
ATOM 1214 C CA . VAL A 1 156 ? 32.273 13.590 -0.988 1.00 96.50 156 VAL A CA 1
ATOM 1215 C C . VAL A 1 156 ? 30.851 14.135 -0.847 1.00 96.50 156 VAL A C 1
ATOM 1217 O O . VAL A 1 156 ? 30.355 14.248 0.271 1.00 96.50 156 VAL A O 1
ATOM 1220 N N . ALA A 1 157 ? 30.161 14.411 -1.956 1.00 95.00 157 ALA A N 1
ATOM 1221 C CA . ALA A 1 157 ? 28.777 14.878 -1.933 1.00 95.00 157 ALA A CA 1
ATOM 1222 C C . ALA A 1 157 ? 27.833 13.851 -1.285 1.00 95.00 157 ALA A C 1
ATOM 1224 O O . ALA A 1 157 ? 27.008 14.217 -0.450 1.00 95.00 157 ALA A O 1
ATOM 1225 N N . VAL A 1 158 ? 27.988 12.562 -1.606 1.00 96.44 158 VAL A N 1
ATOM 1226 C CA . VAL A 1 158 ? 27.203 11.479 -0.991 1.00 96.44 158 VAL A CA 1
ATOM 1227 C C . VAL A 1 158 ? 27.474 11.385 0.511 1.00 96.44 158 VAL A C 1
ATOM 1229 O O . VAL A 1 158 ? 26.528 11.268 1.290 1.00 96.44 158 VAL A O 1
ATOM 1232 N N . LEU A 1 159 ? 28.736 11.488 0.937 1.00 97.06 159 LEU A N 1
ATOM 1233 C CA . LEU A 1 159 ? 29.095 11.466 2.357 1.00 97.06 159 LEU A CA 1
ATOM 1234 C C . LEU A 1 159 ? 28.525 12.670 3.117 1.00 97.06 159 LEU A C 1
ATOM 1236 O O . LEU A 1 159 ? 28.028 12.492 4.224 1.00 97.06 159 LEU A O 1
ATOM 1240 N N . LEU A 1 160 ? 28.531 13.867 2.521 1.00 96.88 160 LEU A N 1
ATOM 1241 C CA . LEU A 1 160 ? 27.927 15.067 3.112 1.00 96.88 160 LEU A CA 1
ATOM 1242 C C . LEU A 1 160 ? 26.405 14.949 3.246 1.00 96.88 160 LEU A C 1
ATOM 1244 O O . LEU A 1 160 ? 25.835 15.357 4.255 1.00 96.88 160 LEU A O 1
ATOM 1248 N N . ILE A 1 161 ? 25.736 14.376 2.246 1.00 95.81 161 ILE A N 1
ATOM 1249 C CA . ILE A 1 161 ? 24.291 14.134 2.313 1.00 95.81 161 ILE A CA 1
ATOM 1250 C C . ILE A 1 161 ? 23.988 13.096 3.397 1.00 95.81 161 ILE A C 1
ATOM 1252 O O . ILE A 1 161 ? 23.074 13.294 4.192 1.00 95.81 161 ILE A O 1
ATOM 1256 N N . ALA A 1 162 ? 24.770 12.018 3.478 1.00 94.94 162 ALA A N 1
ATOM 1257 C CA . ALA A 1 162 ? 24.597 10.990 4.499 1.00 94.94 162 ALA A CA 1
ATOM 1258 C C . ALA A 1 162 ? 24.822 11.536 5.919 1.00 94.94 162 ALA A C 1
ATOM 1260 O O . ALA A 1 162 ? 24.035 11.239 6.817 1.00 94.94 162 ALA A O 1
ATOM 1261 N N . THR A 1 163 ? 25.849 12.368 6.126 1.00 94.94 163 THR A N 1
ATOM 1262 C CA . THR A 1 163 ? 26.116 12.994 7.430 1.00 94.94 163 THR A CA 1
ATOM 1263 C C . THR A 1 163 ? 25.040 14.010 7.798 1.00 94.94 163 THR A C 1
ATOM 1265 O O . THR A 1 163 ? 24.647 14.066 8.961 1.00 94.94 163 THR A O 1
ATOM 1268 N N . LEU A 1 164 ? 24.506 14.758 6.827 1.00 95.25 164 LEU A N 1
ATOM 1269 C CA . LEU A 1 164 ? 23.387 15.675 7.038 1.00 95.25 164 LEU A CA 1
ATOM 1270 C C . LEU A 1 164 ? 22.102 14.924 7.405 1.00 95.25 164 LEU A C 1
ATOM 1272 O O . LEU A 1 164 ? 21.437 15.300 8.366 1.00 95.25 164 LEU A O 1
ATOM 1276 N N . ILE A 1 165 ? 21.773 13.846 6.686 1.00 93.44 165 ILE A N 1
ATOM 1277 C CA . ILE A 1 165 ? 20.620 12.989 7.002 1.00 93.44 165 ILE A CA 1
ATOM 1278 C C . ILE A 1 165 ? 20.770 12.410 8.409 1.00 93.44 165 ILE A C 1
ATOM 1280 O O . ILE A 1 165 ? 19.824 12.479 9.188 1.00 93.44 165 ILE A O 1
ATOM 1284 N N . TRP A 1 166 ? 21.955 11.903 8.757 1.00 93.12 166 TRP A N 1
ATOM 1285 C CA . TRP A 1 166 ? 22.239 11.383 10.093 1.00 93.12 166 TRP A CA 1
ATOM 1286 C C . TRP A 1 166 ? 22.130 12.463 11.179 1.00 93.12 166 TRP A C 1
ATOM 1288 O O . TRP A 1 166 ? 21.553 12.221 12.236 1.00 93.12 166 TRP A O 1
ATOM 1298 N N . ALA A 1 167 ? 22.630 13.675 10.928 1.00 91.88 167 ALA A N 1
ATOM 1299 C CA . ALA A 1 167 ? 22.524 14.788 11.868 1.00 91.88 167 ALA A CA 1
ATOM 1300 C C . ALA A 1 167 ? 21.062 15.214 12.086 1.00 91.88 167 ALA A C 1
ATOM 1302 O O . ALA A 1 167 ? 20.645 15.422 13.226 1.00 91.88 167 ALA A O 1
ATOM 1303 N N . LEU A 1 168 ? 20.273 15.289 11.009 1.00 86.06 168 LEU A N 1
ATOM 1304 C CA . LEU A 1 168 ? 18.847 15.612 11.065 1.0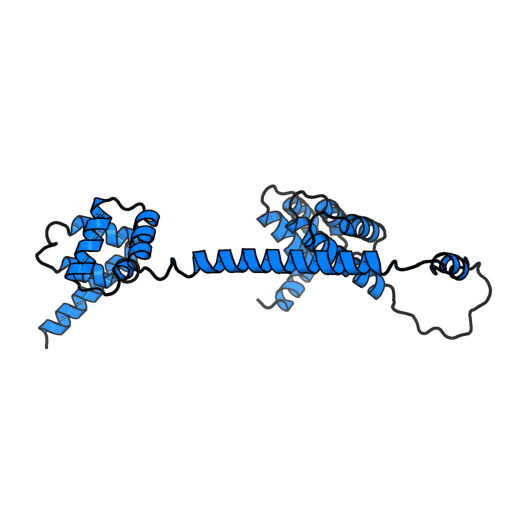0 86.06 168 LEU A CA 1
ATOM 1305 C C . LEU A 1 168 ? 18.040 14.512 11.767 1.00 86.06 168 LEU A C 1
ATOM 1307 O O . LEU A 1 168 ? 17.220 14.821 12.631 1.00 86.06 168 LEU A O 1
ATOM 1311 N N . SER A 1 169 ? 18.299 13.236 11.464 1.00 82.00 169 SER A N 1
ATOM 1312 C CA . SER A 1 169 ? 17.622 12.116 12.127 1.00 82.00 169 SER A CA 1
ATOM 1313 C C . SER A 1 169 ? 17.964 12.061 13.616 1.00 82.00 169 SER A C 1
ATOM 1315 O O . SER A 1 169 ? 17.084 11.864 14.452 1.00 82.00 169 SER A O 1
ATOM 1317 N N . ARG A 1 170 ? 19.229 12.324 13.969 1.00 81.31 170 ARG A N 1
ATOM 1318 C CA . ARG A 1 170 ? 19.690 12.374 15.359 1.00 81.31 170 ARG A CA 1
ATOM 1319 C C . ARG A 1 170 ? 19.042 13.517 16.140 1.00 81.31 170 ARG A C 1
ATOM 1321 O O . ARG A 1 170 ? 18.699 13.334 17.305 1.00 81.31 170 ARG A O 1
ATOM 1328 N N . TRP A 1 171 ? 18.854 14.678 15.515 1.00 72.00 171 TRP A N 1
ATOM 1329 C CA . TRP A 1 171 ? 18.117 15.797 16.111 1.00 72.00 171 TRP A CA 1
ATOM 1330 C C . TRP A 1 171 ? 16.636 15.465 16.340 1.00 72.00 171 TRP A C 1
ATOM 1332 O O . TRP A 1 171 ? 16.080 15.842 17.371 1.00 72.00 171 TRP A O 1
ATOM 1342 N N . GLN A 1 172 ? 16.005 14.723 15.425 1.00 65.88 172 GLN A N 1
ATOM 1343 C CA . GLN A 1 172 ? 14.597 14.342 15.546 1.00 65.88 172 GLN A CA 1
ATOM 1344 C C . GLN A 1 172 ? 14.362 13.334 16.681 1.00 65.88 172 GLN A C 1
ATOM 1346 O O . GLN A 1 172 ? 13.470 13.533 17.506 1.00 65.88 172 GLN A O 1
ATOM 1351 N N . GLU A 1 173 ? 15.189 12.294 16.793 1.00 59.94 173 GLU A N 1
ATOM 1352 C CA . GLU A 1 173 ? 15.086 11.316 17.889 1.00 59.94 173 GLU A CA 1
ATOM 1353 C C . GLU A 1 173 ? 15.240 11.977 19.266 1.00 59.94 173 GLU A C 1
ATOM 1355 O O . GLU A 1 173 ? 14.520 11.644 20.210 1.00 59.94 173 GLU A O 1
ATOM 1360 N N . ASN A 1 174 ? 16.105 12.991 19.363 1.00 56.97 174 ASN A N 1
ATOM 1361 C CA . ASN A 1 174 ? 16.334 13.727 20.603 1.00 56.97 174 ASN A CA 1
ATOM 1362 C C . ASN A 1 174 ? 15.208 14.706 20.984 1.00 56.97 174 ASN A C 1
ATOM 1364 O O . ASN A 1 174 ? 15.290 15.318 22.042 1.00 56.97 174 ASN A O 1
ATOM 1368 N N . THR A 1 175 ? 14.157 14.876 20.177 1.00 54.56 175 THR A N 1
ATOM 1369 C CA . THR A 1 175 ? 12.973 15.676 20.568 1.00 54.56 175 THR A CA 1
ATOM 1370 C C . THR A 1 175 ? 11.766 14.811 20.938 1.00 54.56 175 THR A C 1
ATOM 1372 O O . THR A 1 175 ? 10.935 15.234 21.744 1.00 54.56 175 THR A O 1
ATOM 1375 N N . ALA A 1 176 ? 11.694 13.583 20.414 1.00 50.88 176 ALA A N 1
ATOM 1376 C CA . ALA A 1 176 ? 10.614 12.640 20.702 1.00 50.88 176 ALA A CA 1
ATOM 1377 C C . ALA A 1 176 ? 10.872 11.792 21.961 1.00 50.88 176 ALA A C 1
ATOM 1379 O O . ALA A 1 176 ? 9.946 11.569 22.737 1.00 50.88 176 ALA A O 1
ATOM 1380 N N . ALA A 1 177 ? 12.118 11.369 22.207 1.00 48.84 177 ALA A N 1
ATOM 1381 C CA . ALA A 1 177 ? 12.426 10.463 23.317 1.00 48.84 177 ALA A CA 1
ATOM 1382 C C . ALA A 1 177 ? 12.301 11.118 24.707 1.00 48.84 177 ALA A C 1
ATOM 1384 O O . ALA A 1 177 ? 11.914 10.453 25.654 1.00 48.84 177 ALA A O 1
ATOM 1385 N N . TRP A 1 178 ? 12.537 12.428 24.834 1.00 47.59 178 TRP A N 1
ATOM 1386 C CA . TRP A 1 178 ? 12.521 13.117 26.137 1.00 47.59 178 TRP A CA 1
ATOM 1387 C C . TRP A 1 178 ? 11.144 13.659 26.556 1.00 47.59 178 TRP A C 1
ATOM 1389 O O . TRP A 1 178 ? 11.001 14.186 27.658 1.00 47.59 178 TRP A O 1
ATOM 1399 N N . ASN A 1 179 ? 10.131 13.595 25.681 1.00 50.50 179 ASN A N 1
ATOM 1400 C CA . ASN A 1 179 ? 8.817 14.198 25.945 1.00 50.50 179 ASN A CA 1
ATOM 1401 C C . ASN A 1 179 ? 7.767 13.214 26.481 1.00 50.50 179 ASN A C 1
ATOM 1403 O O . ASN A 1 179 ? 6.850 13.661 27.170 1.00 50.50 179 ASN A O 1
ATOM 1407 N N . LEU A 1 180 ? 7.907 11.906 26.227 1.00 49.66 180 LEU A N 1
ATOM 1408 C CA . LEU A 1 180 ? 7.027 10.884 26.814 1.00 49.66 180 LEU A CA 1
ATOM 1409 C C . LEU A 1 180 ? 7.423 10.480 28.244 1.00 49.66 180 LEU A C 1
ATOM 1411 O O . LEU A 1 180 ? 6.605 9.900 28.952 1.00 49.66 180 LEU A O 1
ATOM 1415 N N . ASP A 1 181 ? 8.619 10.852 28.704 1.00 54.31 181 ASP A N 1
ATOM 1416 C CA . ASP A 1 181 ? 9.110 10.526 30.051 1.00 54.31 181 ASP A CA 1
ATOM 1417 C C . ASP A 1 181 ? 8.543 11.435 31.154 1.00 54.31 181 ASP A C 1
ATOM 1419 O O . ASP A 1 181 ? 8.835 11.244 32.335 1.00 54.31 181 ASP A O 1
ATOM 1423 N N . ASN A 1 182 ? 7.724 12.438 30.806 1.00 64.62 182 ASN A N 1
ATOM 1424 C CA . ASN A 1 182 ? 7.068 13.280 31.801 1.00 64.62 182 ASN A CA 1
ATOM 1425 C C . ASN A 1 182 ? 5.616 12.814 32.042 1.00 64.62 182 ASN A C 1
ATOM 1427 O O . ASN A 1 182 ? 4.715 13.197 31.286 1.00 64.62 182 ASN A O 1
ATOM 1431 N N . PRO A 1 183 ? 5.344 12.059 33.125 1.00 59.97 183 PRO A N 1
ATOM 1432 C CA . PRO A 1 183 ? 4.024 11.481 33.390 1.00 59.97 183 PRO A CA 1
ATOM 1433 C C . PRO A 1 183 ? 2.928 12.540 33.583 1.00 59.97 183 PRO A C 1
ATOM 1435 O O . PRO A 1 183 ? 1.748 12.267 33.367 1.00 59.97 183 PRO A O 1
ATOM 1438 N N . GLN A 1 184 ? 3.293 13.773 33.953 1.00 66.62 184 GLN A N 1
ATOM 1439 C CA . GLN A 1 184 ? 2.334 14.871 34.096 1.00 66.62 184 GLN A CA 1
ATOM 1440 C C . GLN A 1 184 ? 1.909 15.463 32.746 1.00 66.62 184 GLN A C 1
ATOM 1442 O O . GLN A 1 184 ? 0.772 15.920 32.602 1.00 66.62 184 GLN A O 1
ATOM 1447 N N . ARG A 1 185 ? 2.801 15.447 31.746 1.00 71.19 185 ARG A N 1
ATOM 1448 C CA . ARG A 1 185 ? 2.462 15.877 30.382 1.00 71.19 185 ARG A CA 1
ATOM 1449 C C . ARG A 1 185 ? 1.542 14.865 29.716 1.00 71.19 185 ARG A C 1
ATOM 1451 O O . ARG A 1 185 ? 0.521 15.281 29.189 1.00 71.19 185 ARG A O 1
ATOM 1458 N N . LEU A 1 186 ? 1.814 13.567 29.890 1.00 76.62 186 LEU A N 1
ATOM 1459 C CA . LEU A 1 186 ? 0.932 12.493 29.420 1.00 76.62 186 LEU A CA 1
ATOM 1460 C C . LEU A 1 186 ? -0.505 12.662 29.935 1.00 76.62 186 LEU A C 1
ATOM 1462 O O . LEU A 1 186 ? -1.448 12.594 29.155 1.00 76.62 186 LEU A O 1
ATOM 1466 N N . PHE A 1 187 ? -0.677 12.945 31.229 1.00 80.06 187 PHE A N 1
ATOM 1467 C CA . PHE A 1 187 ? -1.997 13.226 31.801 1.00 80.06 187 PHE A CA 1
ATOM 1468 C C . PHE A 1 187 ? -2.667 14.438 31.142 1.00 80.06 187 PHE A C 1
ATOM 1470 O O . PHE A 1 187 ? -3.838 14.387 30.786 1.00 80.06 187 PHE A O 1
ATOM 1477 N N . THR A 1 188 ? -1.917 15.522 30.935 1.00 79.06 188 THR A N 1
ATOM 1478 C CA . THR A 1 188 ? -2.451 16.744 30.315 1.00 79.06 188 THR A CA 1
ATOM 1479 C C . THR A 1 188 ? -2.860 16.508 28.857 1.00 79.06 188 THR A C 1
ATOM 1481 O O . THR A 1 188 ? -3.883 17.026 28.410 1.00 79.06 188 THR A O 1
ATOM 1484 N N . ASP A 1 189 ? -2.088 15.707 28.125 1.00 80.00 189 ASP A N 1
ATOM 1485 C CA . ASP A 1 189 ? -2.360 15.360 26.730 1.00 80.00 189 ASP A CA 1
ATOM 1486 C C . ASP A 1 189 ? -3.561 14.413 26.602 1.00 80.00 189 ASP A C 1
ATOM 1488 O O . ASP A 1 189 ? -4.381 14.587 25.700 1.00 80.00 189 ASP A O 1
ATOM 1492 N N . LEU A 1 190 ? -3.726 13.468 27.537 1.00 81.19 190 LEU A N 1
ATOM 1493 C CA . LEU A 1 190 ? -4.925 12.631 27.636 1.00 81.19 190 LEU A CA 1
ATOM 1494 C C . LEU A 1 190 ? -6.166 13.475 27.943 1.00 81.19 190 LEU A C 1
ATOM 1496 O O . LEU A 1 190 ? -7.164 13.347 27.238 1.00 81.19 190 LEU A O 1
ATOM 1500 N N . CYS A 1 191 ? -6.087 14.408 28.899 1.00 82.12 191 CYS A N 1
ATOM 1501 C CA . CYS A 1 191 ? -7.203 15.308 29.199 1.00 82.12 191 CYS A CA 1
ATOM 1502 C C . CYS A 1 191 ? -7.637 16.126 27.975 1.00 82.12 191 CYS A C 1
ATOM 1504 O O . CYS A 1 191 ? -8.829 16.251 27.715 1.00 82.12 191 CYS A O 1
ATOM 1506 N N . LYS A 1 192 ? -6.682 16.639 27.187 1.00 84.00 192 LYS A N 1
ATOM 1507 C CA . LYS A 1 192 ? -6.986 17.356 25.937 1.00 84.00 192 LYS A CA 1
ATOM 1508 C C . LYS A 1 192 ? -7.633 16.463 24.885 1.00 84.00 192 LYS A C 1
ATOM 1510 O O . LYS A 1 192 ? -8.492 16.927 24.147 1.00 84.00 192 LYS A O 1
ATOM 1515 N N . LYS A 1 193 ? -7.202 15.204 24.787 1.00 84.94 193 LYS A N 1
ATOM 1516 C CA . LYS A 1 193 ? -7.723 14.251 23.800 1.00 84.94 193 LYS A CA 1
ATOM 1517 C C . LYS A 1 193 ? -9.156 13.809 24.101 1.00 84.94 193 LYS A C 1
ATOM 1519 O O . LYS A 1 193 ? -9.891 13.525 23.165 1.00 84.94 193 LYS A O 1
ATOM 1524 N N . HIS A 1 194 ? -9.530 13.771 25.375 1.00 79.06 194 HIS A N 1
ATOM 1525 C CA . HIS A 1 194 ? -10.895 13.500 25.828 1.00 79.06 194 HIS A CA 1
ATOM 1526 C C . HIS A 1 194 ? -11.762 14.768 25.917 1.00 79.06 194 HIS A C 1
ATOM 1528 O O . HIS A 1 194 ? -12.827 14.715 26.508 1.00 79.06 194 HIS A O 1
ATOM 1534 N N . GLU A 1 195 ? -11.302 15.905 25.373 1.00 80.25 195 GLU A N 1
ATOM 1535 C CA . GLU A 1 195 ? -12.026 17.191 25.385 1.00 80.25 195 GLU A CA 1
ATOM 1536 C C . GLU A 1 195 ? -12.512 17.626 26.783 1.00 80.25 195 GLU A C 1
ATOM 1538 O O . GLU A 1 195 ? -13.474 18.378 26.922 1.00 80.25 195 GLU A O 1
ATOM 1543 N N . LEU A 1 196 ? -11.804 17.188 27.831 1.00 78.81 196 LEU A N 1
ATOM 1544 C CA . LEU A 1 196 ? -12.202 17.425 29.213 1.00 78.81 196 LEU A CA 1
ATOM 1545 C C . LEU A 1 196 ? -12.152 18.905 29.560 1.00 78.81 196 LEU A C 1
ATOM 1547 O O . LEU A 1 196 ? -11.215 19.627 29.192 1.00 78.81 196 LEU A O 1
ATOM 1551 N N . SER A 1 197 ? -13.124 19.343 30.358 1.00 81.50 197 SER A N 1
ATOM 1552 C CA . SER A 1 197 ? -13.128 20.709 30.850 1.00 81.50 197 SER A CA 1
ATOM 1553 C C . SER A 1 197 ? -11.945 20.956 31.801 1.00 81.50 197 SER A C 1
ATOM 1555 O O . SER A 1 197 ? -11.361 20.053 32.421 1.00 81.50 197 SER A O 1
ATOM 1557 N N . SER A 1 198 ? -11.572 22.228 31.958 1.00 80.25 198 SER A N 1
ATOM 1558 C CA . SER A 1 198 ? -10.569 22.631 32.953 1.00 80.25 198 SER A CA 1
ATOM 1559 C C . SER A 1 198 ? -10.972 22.225 34.380 1.00 80.25 198 SER A C 1
ATOM 1561 O O . SER A 1 198 ? -10.096 22.033 35.219 1.00 80.25 198 SER A O 1
ATOM 1563 N N . HIS A 1 199 ? -12.275 22.080 34.649 1.00 82.38 199 HIS A N 1
ATOM 1564 C CA . HIS A 1 199 ? -12.803 21.624 35.934 1.00 82.38 199 HIS A CA 1
ATOM 1565 C C . HIS A 1 199 ? -12.536 20.125 36.139 1.00 82.38 199 HIS A C 1
ATOM 1567 O O . HIS A 1 199 ? -11.871 19.750 37.106 1.00 82.38 199 HIS A O 1
ATOM 1573 N N . ASP A 1 200 ? -12.917 19.289 35.173 1.00 80.50 200 ASP A N 1
ATOM 1574 C CA . ASP A 1 200 ? -12.799 17.824 35.259 1.00 80.50 200 ASP A CA 1
ATOM 1575 C C . ASP A 1 200 ? -11.337 17.382 35.330 1.00 80.50 200 ASP A C 1
ATOM 1577 O O . ASP A 1 200 ? -10.950 16.521 36.121 1.00 80.50 200 ASP A O 1
ATOM 1581 N N . SER A 1 201 ? -10.472 18.038 34.555 1.00 82.38 201 SER A N 1
ATOM 1582 C CA . SER A 1 201 ? -9.031 17.779 34.597 1.00 82.38 201 SER A CA 1
ATOM 1583 C C . SER A 1 201 ? -8.403 18.146 35.950 1.00 82.38 201 SER A C 1
ATOM 1585 O O . SER A 1 201 ? -7.495 17.450 36.423 1.00 82.38 201 SER A O 1
ATOM 1587 N N . MET A 1 202 ? -8.887 19.203 36.618 1.00 82.50 202 MET A N 1
ATOM 1588 C CA . MET A 1 202 ? -8.479 19.538 37.987 1.00 82.50 202 MET A CA 1
ATOM 1589 C C . MET A 1 202 ? -9.020 18.536 39.006 1.00 82.50 202 MET A C 1
ATOM 1591 O O . MET A 1 202 ? -8.280 18.166 39.924 1.00 82.50 202 MET A O 1
ATOM 1595 N N . LEU A 1 203 ? -10.260 18.079 38.829 1.00 84.00 203 LEU A N 1
ATOM 1596 C CA . LEU A 1 203 ? -10.915 17.076 39.663 1.00 84.00 203 LEU A CA 1
ATOM 1597 C C . LEU A 1 203 ? -10.135 15.754 39.613 1.00 84.00 203 LEU A C 1
ATOM 1599 O O . LEU A 1 203 ? -9.663 15.286 40.651 1.00 84.00 203 LEU A O 1
ATOM 1603 N N . LEU A 1 204 ? -9.852 15.223 38.421 1.00 83.62 204 LEU A N 1
ATOM 1604 C CA . LEU A 1 204 ? -9.046 14.010 38.231 1.00 83.62 204 LEU A CA 1
ATOM 1605 C C . LEU A 1 204 ? -7.633 14.153 38.818 1.00 83.62 204 LEU A C 1
ATOM 1607 O O . LEU A 1 204 ? -7.115 13.244 39.470 1.00 83.62 204 LEU A O 1
ATOM 1611 N N . LYS A 1 205 ? -7.012 15.331 38.678 1.00 84.00 205 LYS A N 1
ATOM 1612 C CA . LYS A 1 205 ? -5.704 15.618 39.290 1.00 84.00 205 LYS A CA 1
ATOM 1613 C C . LYS A 1 205 ? -5.768 15.702 40.820 1.00 84.00 205 LYS A C 1
ATOM 1615 O O . LYS A 1 205 ? -4.745 15.515 41.486 1.00 84.00 205 LYS A O 1
ATOM 1620 N N . LYS A 1 206 ? -6.918 16.056 41.396 1.00 84.12 206 LYS A N 1
ATOM 1621 C CA . LYS A 1 206 ? -7.152 16.060 42.847 1.00 84.12 206 LYS A CA 1
ATOM 1622 C C . LYS A 1 206 ? -7.375 14.633 43.349 1.00 84.12 206 LYS A C 1
ATOM 1624 O O . LYS A 1 206 ? -6.733 14.253 44.321 1.00 84.12 206 LYS A O 1
ATOM 1629 N N . ILE A 1 207 ? -8.158 13.832 42.627 1.00 83.62 207 ILE A N 1
ATOM 1630 C CA . ILE A 1 207 ? -8.361 12.403 42.906 1.00 83.62 207 ILE A CA 1
ATOM 1631 C C . ILE A 1 207 ? -7.036 11.648 42.896 1.00 83.62 207 ILE A C 1
ATOM 1633 O O . ILE A 1 207 ? -6.708 10.983 43.873 1.00 83.62 207 ILE A O 1
ATOM 1637 N N . GLY A 1 208 ? -6.223 11.810 41.848 1.00 82.44 208 GLY A N 1
ATOM 1638 C CA . GLY A 1 208 ? -4.934 11.121 41.771 1.00 82.44 208 GLY A CA 1
ATOM 1639 C C . GLY A 1 208 ? -3.981 11.478 42.918 1.00 82.44 208 GLY A C 1
ATOM 1640 O O . GLY A 1 208 ? -3.178 10.644 43.326 1.00 82.44 208 GLY A O 1
ATOM 1641 N N . ARG A 1 209 ? -4.096 12.690 43.479 1.00 81.81 209 ARG A N 1
ATOM 1642 C CA . ARG A 1 209 ? -3.331 13.111 44.663 1.00 81.81 209 ARG A CA 1
ATOM 1643 C C . ARG A 1 209 ? -3.851 12.487 45.956 1.00 81.81 209 ARG A C 1
ATOM 1645 O O . ARG A 1 209 ? -3.041 12.073 46.775 1.00 81.81 209 ARG A O 1
ATOM 1652 N N . GLU A 1 210 ? -5.166 12.419 46.139 1.00 83.50 210 GLU A N 1
ATOM 1653 C CA . GLU A 1 210 ? -5.786 11.834 47.339 1.00 83.50 210 GLU A CA 1
ATOM 1654 C C . GLU A 1 210 ? -5.614 10.307 47.383 1.00 83.50 210 GLU A C 1
ATOM 1656 O O . GLU A 1 210 ? -5.320 9.755 48.438 1.00 83.50 210 GLU A O 1
ATOM 1661 N N . LEU A 1 211 ? -5.678 9.636 46.230 1.00 80.50 211 LEU A N 1
ATOM 1662 C CA . LEU A 1 211 ? -5.398 8.201 46.093 1.00 80.50 211 LEU A CA 1
ATOM 1663 C C . LEU A 1 211 ? -3.893 7.863 46.068 1.00 80.50 211 LEU A C 1
ATOM 1665 O O . LEU A 1 211 ? -3.531 6.708 45.862 1.00 80.50 211 LEU A O 1
ATOM 1669 N N . GLN A 1 212 ? -3.012 8.856 46.254 1.00 79.25 212 GLN A N 1
ATOM 1670 C CA . GLN A 1 212 ? -1.547 8.709 46.226 1.00 79.25 212 GLN A CA 1
ATOM 1671 C C . GLN A 1 212 ? -1.018 7.963 44.986 1.00 79.25 212 GLN A C 1
ATOM 1673 O O . GLN A 1 212 ? -0.031 7.227 45.052 1.00 79.25 212 GLN A O 1
ATOM 1678 N N . LEU A 1 213 ? -1.657 8.158 43.831 1.00 76.56 213 LEU A N 1
ATOM 1679 C CA . LEU A 1 213 ? -1.267 7.475 42.604 1.00 76.56 213 LEU A CA 1
ATOM 1680 C C . LEU A 1 213 ? 0.089 7.995 42.124 1.00 76.56 213 LEU A C 1
ATOM 1682 O O . LEU A 1 213 ? 0.276 9.195 41.913 1.00 76.56 213 LEU A O 1
ATOM 1686 N N . THR A 1 214 ? 1.026 7.079 41.872 1.00 72.31 214 THR A N 1
ATOM 1687 C CA . THR A 1 214 ? 2.329 7.404 41.267 1.00 72.31 214 THR A CA 1
ATOM 1688 C C . THR A 1 214 ? 2.154 8.042 39.884 1.00 72.31 214 THR A C 1
ATOM 1690 O O . THR A 1 214 ? 2.935 8.910 39.486 1.00 72.31 214 THR A O 1
ATOM 1693 N N . HIS A 1 215 ? 1.090 7.660 39.167 1.00 77.38 215 HIS A N 1
ATOM 1694 C CA . HIS A 1 215 ? 0.757 8.178 37.846 1.00 77.38 215 HIS A CA 1
ATOM 1695 C C . HIS A 1 215 ? -0.737 8.520 37.747 1.00 77.38 215 HIS A C 1
ATOM 1697 O O . HIS A 1 215 ? -1.557 7.611 37.690 1.00 77.38 215 HIS A O 1
ATOM 1703 N N . PRO A 1 216 ? -1.124 9.805 37.638 1.00 75.75 216 PRO A N 1
ATOM 1704 C CA . PRO A 1 216 ? -2.537 10.191 37.547 1.00 75.75 216 PRO A CA 1
ATOM 1705 C C . PRO A 1 216 ? -3.211 9.714 36.249 1.00 75.75 216 PRO A C 1
ATOM 1707 O O . PRO A 1 216 ? -4.433 9.659 36.173 1.00 75.75 216 PRO A O 1
ATOM 1710 N N . ALA A 1 217 ? -2.427 9.342 35.231 1.00 80.06 217 ALA A N 1
ATOM 1711 C CA . ALA A 1 217 ? -2.934 8.775 33.984 1.00 80.06 217 ALA A CA 1
ATOM 1712 C C . ALA A 1 217 ? -3.544 7.367 34.150 1.00 80.06 217 ALA A C 1
ATOM 1714 O O . ALA A 1 217 ? -4.293 6.938 33.278 1.00 80.06 217 ALA A O 1
ATOM 1715 N N . SER A 1 218 ? -3.276 6.655 35.255 1.00 82.25 218 SER A N 1
ATOM 1716 C CA . SER A 1 218 ? -3.879 5.336 35.500 1.00 82.25 218 SER A CA 1
ATOM 1717 C C . SER A 1 218 ? -5.400 5.399 35.672 1.00 82.25 218 SER A C 1
ATOM 1719 O O . SER A 1 218 ? -6.073 4.410 35.402 1.00 82.25 218 SER A O 1
ATOM 1721 N N . LEU A 1 219 ? -5.948 6.569 36.028 1.00 83.44 219 LEU A N 1
ATOM 1722 C CA . LEU A 1 219 ? -7.393 6.820 36.112 1.00 83.44 219 LEU A CA 1
ATOM 1723 C C . LEU A 1 219 ? -8.124 6.624 34.774 1.00 83.44 219 LEU A C 1
ATOM 1725 O O . LEU A 1 219 ? -9.320 6.365 34.776 1.00 83.44 219 LEU A O 1
ATOM 1729 N N . PHE A 1 220 ? -7.418 6.732 33.643 1.00 83.94 220 PHE A N 1
ATOM 1730 C CA . PHE A 1 220 ? -7.980 6.500 32.305 1.00 83.94 220 PHE A CA 1
ATOM 1731 C C . PHE A 1 220 ? -7.918 5.030 31.869 1.00 83.94 220 PHE A C 1
ATOM 1733 O O . PHE A 1 220 ? -8.476 4.669 30.839 1.00 83.94 220 PHE A O 1
ATOM 1740 N N . VAL A 1 221 ? -7.195 4.189 32.611 1.00 83.81 221 VAL A N 1
ATOM 1741 C CA . VAL A 1 221 ? -6.960 2.780 32.261 1.00 83.81 221 VAL A CA 1
ATOM 1742 C C . VAL A 1 221 ? -7.766 1.856 33.161 1.00 83.81 221 VAL A C 1
ATOM 1744 O O . VAL A 1 221 ? -8.288 0.850 32.687 1.00 83.81 221 VAL A O 1
ATOM 1747 N N . ASP A 1 222 ? -7.872 2.201 34.443 1.00 82.19 222 ASP A N 1
ATOM 1748 C CA . ASP A 1 222 ? -8.517 1.366 35.444 1.00 82.19 222 ASP A CA 1
ATOM 1749 C C . ASP A 1 222 ? -9.755 2.063 36.039 1.00 82.19 222 ASP A C 1
ATOM 1751 O O . ASP A 1 222 ? -9.611 3.036 36.789 1.00 82.19 222 ASP A O 1
ATOM 1755 N N . PRO A 1 223 ? -10.975 1.572 35.740 1.00 83.88 223 PRO A N 1
ATOM 1756 C CA . PRO A 1 223 ? -12.205 2.153 36.265 1.00 83.88 223 PRO A CA 1
ATOM 1757 C C . PRO A 1 223 ? -12.348 1.957 37.780 1.00 83.88 223 PRO A C 1
ATOM 1759 O O . PRO A 1 223 ? -13.039 2.745 38.424 1.00 83.88 223 PRO A O 1
ATOM 1762 N N . SER A 1 224 ? -11.681 0.959 38.375 1.00 82.00 224 SER A N 1
ATOM 1763 C CA . SER A 1 224 ? -11.766 0.704 39.820 1.00 82.00 224 SER A CA 1
ATOM 1764 C C . SER A 1 224 ? -11.222 1.871 40.644 1.00 82.00 224 SER A C 1
ATOM 1766 O O . SER A 1 224 ? -11.773 2.190 41.692 1.00 82.00 224 SER A O 1
ATOM 1768 N N . LEU A 1 225 ? -10.214 2.582 40.131 1.00 83.00 225 LEU A N 1
ATOM 1769 C CA . LEU A 1 225 ? -9.619 3.736 40.804 1.00 83.00 225 LEU A CA 1
ATOM 1770 C C . LEU A 1 225 ? -10.596 4.912 40.911 1.00 83.00 225 LEU A C 1
ATOM 1772 O O . LEU A 1 225 ? -10.595 5.624 41.915 1.00 83.00 225 LEU A O 1
ATOM 1776 N N . LEU A 1 226 ? -11.445 5.115 39.899 1.00 82.44 226 LEU A N 1
ATOM 1777 C CA . LEU A 1 226 ? -12.507 6.122 39.957 1.00 82.44 226 LEU A CA 1
ATOM 1778 C C . LEU A 1 226 ? -13.619 5.696 40.917 1.00 82.44 226 LEU A C 1
ATOM 1780 O O . LEU A 1 226 ? -14.106 6.527 41.679 1.00 82.44 226 LEU A O 1
ATOM 1784 N N . VAL A 1 227 ? -13.964 4.407 40.945 1.00 84.06 227 VAL A N 1
ATOM 1785 C CA . VAL A 1 227 ? -14.931 3.866 41.914 1.00 84.06 227 VAL A CA 1
ATOM 1786 C C . VAL A 1 227 ? -14.416 4.037 43.350 1.00 84.06 227 VAL A C 1
ATOM 1788 O O . VAL A 1 227 ? -15.144 4.534 44.205 1.00 84.06 227 VAL A O 1
ATOM 1791 N N . SER A 1 228 ? -13.137 3.753 43.615 1.00 82.50 228 SER A N 1
ATOM 1792 C CA . SER A 1 228 ? -12.511 4.019 44.919 1.00 82.50 228 SER A CA 1
ATOM 1793 C C . SER A 1 228 ? -12.512 5.508 45.279 1.00 82.50 228 SER A C 1
ATOM 1795 O O . SER A 1 228 ? -12.663 5.861 46.446 1.00 82.50 228 SER A O 1
ATOM 1797 N N . ALA A 1 229 ? -12.375 6.400 44.292 1.00 81.19 229 ALA A N 1
ATOM 1798 C CA . ALA A 1 229 ? -12.456 7.841 44.523 1.00 81.19 229 ALA A CA 1
ATOM 1799 C C . ALA A 1 229 ? -13.856 8.292 44.963 1.00 81.19 229 ALA A C 1
ATOM 1801 O O . ALA A 1 229 ? -13.961 9.199 45.789 1.00 81.19 229 ALA A O 1
ATOM 1802 N N . MET A 1 230 ? -14.914 7.651 44.453 1.00 80.31 230 MET A N 1
ATOM 1803 C CA . MET A 1 230 ? -16.294 7.925 44.869 1.00 80.31 230 MET A CA 1
ATOM 1804 C C . MET A 1 230 ? -16.518 7.567 46.344 1.00 80.31 230 MET A C 1
ATOM 1806 O O . MET A 1 230 ? -17.243 8.257 47.043 1.00 80.31 230 MET A O 1
ATOM 1810 N N . GLN A 1 231 ? -15.837 6.561 46.889 1.00 78.19 231 GLN A N 1
ATOM 1811 C CA . GLN A 1 231 ? -16.019 6.181 48.296 1.00 78.19 231 GLN A CA 1
ATOM 1812 C C . GLN A 1 231 ? -15.454 7.196 49.308 1.00 78.19 231 GLN A C 1
ATOM 1814 O O . GLN A 1 231 ? -15.750 7.120 50.502 1.00 78.19 231 GLN A O 1
ATOM 1819 N N . LEU A 1 232 ? -14.639 8.155 48.863 1.00 77.88 232 LEU A N 1
ATOM 1820 C CA . LEU A 1 232 ? -14.060 9.165 49.741 1.00 77.88 232 LEU A CA 1
ATOM 1821 C C . LEU A 1 232 ? -15.102 10.231 50.104 1.00 77.88 232 LEU A C 1
ATOM 1823 O O . LEU A 1 232 ? -15.686 10.875 49.235 1.00 77.88 232 LEU A O 1
ATOM 1827 N N . GLU A 1 233 ? -15.240 10.506 51.404 1.00 74.38 233 GLU A N 1
ATOM 1828 C CA . GLU A 1 233 ? -16.175 11.501 51.963 1.00 74.38 233 GLU A CA 1
ATOM 1829 C C . GLU A 1 233 ? -16.040 12.885 51.293 1.00 74.38 233 GLU A C 1
ATOM 1831 O O . GLU A 1 233 ? -17.021 13.579 51.047 1.00 74.38 233 GLU A O 1
ATOM 1836 N N . LYS A 1 234 ? -14.817 13.247 50.880 1.00 76.69 234 LYS A N 1
ATOM 1837 C CA . LYS A 1 234 ? -14.492 14.508 50.190 1.00 76.69 234 LYS A CA 1
ATOM 1838 C C . LYS A 1 234 ? -15.099 14.656 48.787 1.00 76.69 234 LYS A C 1
ATOM 1840 O O . LYS A 1 234 ? -15.111 15.772 48.271 1.00 76.69 234 LYS A O 1
ATOM 1845 N N . PHE A 1 235 ? -15.517 13.564 48.148 1.00 77.25 235 PHE A N 1
ATOM 1846 C CA . PHE A 1 235 ? -16.039 13.551 46.776 1.00 77.25 235 PHE A CA 1
ATOM 1847 C C . PHE A 1 235 ? -17.503 13.079 46.709 1.00 77.25 235 PHE A C 1
ATOM 1849 O O . PHE A 1 235 ? -18.022 12.829 45.621 1.00 77.25 235 PHE A O 1
ATOM 1856 N N . GLN A 1 236 ? -18.198 13.018 47.854 1.00 72.31 236 GLN A N 1
ATOM 1857 C CA . GLN A 1 236 ? -19.613 12.631 47.928 1.00 72.31 236 GLN A CA 1
ATOM 1858 C C . GLN A 1 236 ? -20.544 13.516 47.098 1.00 72.31 236 GLN A C 1
ATOM 1860 O O . GLN A 1 236 ? -21.406 13.010 46.388 1.00 72.31 236 GLN A O 1
ATOM 1865 N N . GLU A 1 237 ? -20.302 14.823 47.083 1.00 78.00 237 GLU A N 1
ATOM 1866 C CA . GLU A 1 237 ? -21.115 15.776 46.317 1.00 78.00 237 GLU A CA 1
ATOM 1867 C C . GLU A 1 237 ? -20.865 15.723 44.797 1.00 78.00 237 GLU A C 1
ATOM 1869 O O . GLU A 1 237 ? -21.651 16.271 44.032 1.00 78.00 237 GLU A O 1
ATOM 1874 N N . LEU A 1 238 ? -19.798 15.049 44.343 1.00 80.44 238 LEU A N 1
ATOM 1875 C CA . LEU A 1 238 ? -19.379 14.982 42.933 1.00 80.44 238 LEU A CA 1
ATOM 1876 C C . LEU A 1 238 ? -19.591 13.588 42.313 1.00 80.44 238 LEU A C 1
ATOM 1878 O O . LEU A 1 238 ? -18.995 13.258 41.288 1.00 80.44 238 LEU A O 1
ATOM 1882 N N . HIS A 1 239 ? -20.429 12.748 42.931 1.00 80.56 239 HIS A N 1
ATOM 1883 C CA . HIS A 1 239 ? -20.694 11.383 42.458 1.00 80.56 239 HIS A CA 1
ATOM 1884 C C . HIS A 1 239 ? -21.306 11.333 41.062 1.00 80.56 239 HIS A C 1
ATOM 1886 O O . HIS A 1 239 ? -20.919 10.484 40.260 1.00 80.56 239 HIS A O 1
ATOM 1892 N N . ASP A 1 240 ? -22.238 12.235 40.762 1.00 81.44 240 ASP A N 1
ATOM 1893 C CA . ASP A 1 240 ? -22.915 12.259 39.465 1.00 81.44 240 ASP A CA 1
ATOM 1894 C C . ASP A 1 240 ? -21.945 12.664 38.344 1.00 81.44 240 ASP A C 1
ATOM 1896 O O . ASP A 1 240 ? -21.931 12.049 37.278 1.00 81.44 240 ASP A O 1
ATOM 1900 N N . GLU A 1 241 ? -21.061 13.631 38.616 1.00 82.62 241 GLU A N 1
ATOM 1901 C CA . GLU A 1 241 ? -20.013 14.081 37.688 1.00 82.62 241 GLU A CA 1
ATOM 1902 C C . GLU A 1 241 ? -18.981 12.968 37.442 1.00 82.62 241 GLU A C 1
ATOM 1904 O O . GLU A 1 241 ? -18.611 12.692 36.301 1.00 82.62 241 GLU A O 1
ATOM 1909 N N . LEU A 1 242 ? -18.583 12.247 38.496 1.00 82.00 242 LEU A N 1
ATOM 1910 C CA . LEU A 1 242 ? -17.681 11.098 38.386 1.00 82.00 242 LEU A CA 1
ATOM 1911 C C . LEU A 1 242 ? -18.304 9.906 37.665 1.00 82.00 242 LEU A C 1
ATOM 1913 O O . LEU A 1 242 ? -17.612 9.220 36.915 1.00 82.00 242 LEU A O 1
ATOM 1917 N N . THR A 1 243 ? -19.600 9.676 37.860 1.00 84.31 243 THR A N 1
ATOM 1918 C CA . THR A 1 243 ? -20.344 8.636 37.145 1.00 84.31 243 THR A CA 1
ATOM 1919 C C . THR A 1 243 ? -20.393 8.959 35.657 1.00 84.31 243 THR A C 1
ATOM 1921 O O . THR A 1 243 ? -20.106 8.086 34.843 1.00 84.31 243 THR 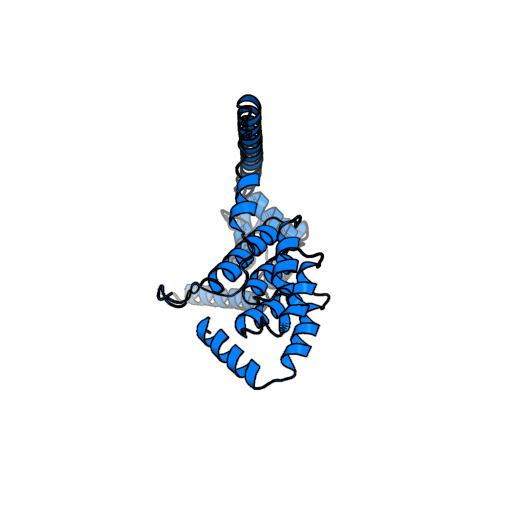A O 1
ATOM 1924 N N . HIS A 1 244 ? -20.667 10.218 35.301 1.00 85.88 244 HIS A N 1
ATOM 1925 C CA . HIS A 1 244 ? -20.642 10.667 33.911 1.00 85.88 244 HIS A CA 1
ATOM 1926 C C . HIS A 1 244 ? -19.254 10.483 33.277 1.00 85.88 244 HIS A C 1
ATOM 1928 O O . HIS A 1 244 ? -19.138 9.872 32.218 1.00 85.88 244 HIS A O 1
ATOM 1934 N N . LEU A 1 245 ? -18.189 10.933 33.951 1.00 83.88 245 LEU A N 1
ATOM 1935 C CA . LEU A 1 245 ? -16.801 10.759 33.499 1.00 83.88 245 LEU A CA 1
ATOM 1936 C C . LEU A 1 245 ? -16.416 9.279 33.340 1.00 83.88 245 LEU A C 1
ATOM 1938 O O . LEU A 1 245 ? -15.772 8.899 32.363 1.00 83.88 245 LEU A O 1
ATOM 1942 N N . GLY A 1 246 ? -16.825 8.429 34.283 1.00 82.50 246 GLY A N 1
ATOM 1943 C CA . GLY A 1 246 ? -16.587 6.989 34.230 1.00 82.50 246 GLY A CA 1
ATOM 1944 C C . GLY A 1 246 ? -17.294 6.316 33.049 1.00 82.50 246 GLY A C 1
ATOM 1945 O O . GLY A 1 246 ? -16.687 5.510 32.338 1.00 82.50 246 GLY A O 1
ATOM 1946 N N . GLU A 1 247 ? -18.553 6.677 32.793 1.00 85.75 247 GLU A N 1
ATOM 1947 C CA . GLU A 1 247 ? -19.306 6.195 31.631 1.00 85.75 247 GLU A CA 1
ATOM 1948 C C . GLU A 1 247 ? -18.721 6.697 30.306 1.00 85.75 247 GLU A C 1
ATOM 1950 O O . GLU A 1 247 ? -18.713 5.949 29.328 1.00 85.75 247 GLU A O 1
ATOM 1955 N N . GLU A 1 248 ? -18.187 7.916 30.271 1.00 84.12 248 GLU A N 1
ATOM 1956 C CA . GLU A 1 248 ? -17.556 8.497 29.086 1.00 84.12 248 GLU A CA 1
ATOM 1957 C C . GLU A 1 248 ? -16.209 7.835 28.753 1.00 84.12 248 GLU A C 1
ATOM 1959 O O . GLU A 1 248 ? -15.936 7.524 27.592 1.00 84.12 248 GLU A O 1
ATOM 1964 N N . PHE A 1 249 ? -15.374 7.558 29.759 1.00 84.88 249 PHE A N 1
ATOM 1965 C CA . PHE A 1 249 ? -14.058 6.946 29.546 1.00 84.88 249 PHE A CA 1
ATOM 1966 C C . PHE A 1 249 ? -14.126 5.457 29.221 1.00 84.88 249 PHE A C 1
ATOM 1968 O O . PHE A 1 249 ? -13.390 4.980 28.354 1.00 84.88 249 PHE A O 1
ATOM 1975 N N . PHE A 1 250 ? -14.988 4.713 29.914 1.00 85.81 250 PHE A N 1
ATOM 1976 C CA . PHE A 1 250 ? -14.997 3.250 29.856 1.00 85.81 250 PHE A CA 1
ATOM 1977 C C . PHE A 1 250 ? -16.235 2.684 29.155 1.00 85.81 250 PHE A C 1
ATOM 1979 O O . PHE A 1 250 ? -16.279 1.498 28.825 1.00 85.81 250 PHE A O 1
ATOM 1986 N N . GLY A 1 251 ? -17.243 3.511 28.886 1.00 85.00 251 GLY A N 1
ATOM 1987 C CA . GLY A 1 251 ? -18.538 3.057 28.405 1.00 85.00 251 GLY A CA 1
ATOM 1988 C C . GLY A 1 251 ? -19.394 2.455 29.523 1.00 85.00 251 GLY A C 1
ATOM 1989 O O . GLY A 1 251 ? -18.910 1.840 30.476 1.00 85.00 251 GLY A O 1
ATOM 1990 N N . PHE A 1 252 ? -20.712 2.568 29.357 1.00 85.62 252 PHE A N 1
ATOM 1991 C CA . PHE A 1 252 ? -21.723 2.155 30.338 1.00 85.62 252 PHE A CA 1
ATOM 1992 C C . PHE A 1 252 ? -21.537 0.732 30.898 1.00 85.62 252 PHE A C 1
ATOM 1994 O O . PHE A 1 252 ? -21.721 0.489 32.090 1.00 85.62 252 PHE A O 1
ATOM 2001 N N . HIS A 1 253 ? -21.174 -0.233 30.048 1.00 84.94 253 HIS A N 1
ATOM 2002 C CA . HIS A 1 253 ? -21.072 -1.637 30.453 1.00 84.94 253 HIS A CA 1
ATOM 2003 C C . HIS A 1 253 ? -19.851 -1.928 31.331 1.00 84.94 253 HIS A C 1
ATOM 2005 O O . HIS A 1 253 ? -19.996 -2.617 32.341 1.00 84.94 253 HIS A O 1
ATOM 2011 N N . LEU A 1 254 ? -18.672 -1.409 30.971 1.00 83.56 254 LEU A N 1
ATOM 2012 C CA . LEU A 1 254 ? -17.450 -1.611 31.759 1.00 83.56 254 LEU A CA 1
ATOM 2013 C C . LEU A 1 254 ? -17.526 -0.840 33.077 1.00 83.56 254 LEU A C 1
ATOM 2015 O O . LEU A 1 254 ? -17.149 -1.369 34.121 1.00 83.56 254 LEU A O 1
ATOM 2019 N N . TRP A 1 255 ? -18.106 0.361 33.046 1.00 86.38 255 TRP A N 1
ATOM 2020 C CA . TRP A 1 255 ? -18.336 1.161 34.242 1.00 86.38 255 TRP A CA 1
ATOM 2021 C C . TRP A 1 255 ? -19.246 0.454 35.256 1.00 86.38 255 TRP A C 1
ATOM 2023 O O . TRP A 1 255 ? -18.882 0.284 36.421 1.00 86.38 255 TRP A O 1
ATOM 2033 N N . LYS A 1 256 ? -20.397 -0.071 34.809 1.00 85.69 256 LYS A N 1
ATOM 2034 C CA . LYS A 1 256 ? -21.297 -0.836 35.688 1.00 85.69 256 LYS A CA 1
ATOM 2035 C C . LYS A 1 256 ? -20.660 -2.098 36.257 1.00 85.69 256 LYS A C 1
ATOM 2037 O O . LYS A 1 256 ? -20.954 -2.455 37.396 1.00 85.69 256 LYS A O 1
ATOM 2042 N N . GLN A 1 257 ? -19.812 -2.777 35.485 1.00 85.56 257 GLN A N 1
ATOM 2043 C CA . GLN A 1 257 ? -19.073 -3.938 35.979 1.00 85.56 257 GLN A CA 1
ATOM 2044 C C . GLN A 1 257 ? -18.080 -3.551 37.075 1.00 85.56 257 GLN A C 1
ATOM 2046 O O . GLN A 1 257 ? -18.002 -4.264 38.070 1.00 85.56 257 GLN A O 1
ATOM 2051 N N . ALA A 1 258 ? -17.378 -2.425 36.935 1.00 83.81 258 ALA A N 1
ATOM 2052 C CA . ALA A 1 258 ? -16.447 -1.939 37.950 1.00 83.81 258 ALA A CA 1
ATOM 2053 C C . ALA A 1 258 ? -17.159 -1.604 39.272 1.00 83.81 258 ALA A C 1
ATOM 2055 O O . ALA A 1 258 ? -16.734 -2.068 40.327 1.00 83.81 258 ALA A O 1
ATOM 2056 N N . ILE A 1 259 ? -18.294 -0.895 39.209 1.00 83.56 259 ILE A N 1
ATOM 2057 C CA . ILE A 1 259 ? -19.124 -0.599 40.391 1.00 83.56 259 ILE A CA 1
ATOM 2058 C C . ILE A 1 259 ? -19.636 -1.894 41.044 1.00 83.56 259 ILE A C 1
ATOM 2060 O O . ILE A 1 259 ? -19.604 -2.048 42.265 1.00 83.56 259 ILE A O 1
ATOM 2064 N N . ALA A 1 260 ? -20.108 -2.850 40.236 1.00 81.12 260 ALA A N 1
ATOM 2065 C CA . ALA A 1 260 ? -20.612 -4.122 40.744 1.00 81.12 260 ALA A CA 1
ATOM 2066 C C . ALA A 1 260 ? -19.504 -4.969 41.391 1.00 81.12 260 ALA A C 1
ATOM 2068 O O . ALA A 1 260 ? -19.727 -5.540 42.458 1.00 81.12 260 ALA A O 1
ATOM 2069 N N . ALA A 1 261 ? -18.320 -5.033 40.778 1.00 77.56 261 ALA A N 1
ATOM 2070 C CA . ALA A 1 261 ? -17.170 -5.770 41.296 1.00 77.56 261 ALA A CA 1
ATOM 2071 C C . ALA A 1 261 ? -16.707 -5.222 42.653 1.00 77.56 261 ALA A C 1
ATOM 2073 O O . ALA A 1 261 ? -16.481 -5.994 43.581 1.00 77.56 261 ALA A O 1
ATOM 2074 N N . ASP A 1 262 ? -16.660 -3.901 42.804 1.00 73.19 262 ASP A N 1
ATOM 2075 C CA . ASP A 1 262 ? -16.297 -3.252 44.065 1.00 73.19 262 ASP A CA 1
ATOM 2076 C C . ASP A 1 262 ? -17.319 -3.529 45.190 1.00 73.19 262 ASP A C 1
ATOM 2078 O O . ASP A 1 262 ? -16.951 -3.854 46.323 1.00 73.19 262 ASP A O 1
ATOM 2082 N N . SER A 1 263 ? -18.619 -3.543 44.860 1.00 64.81 263 SER A N 1
ATOM 2083 C CA . SER A 1 263 ? -19.684 -3.886 45.818 1.00 64.81 263 SER A CA 1
ATOM 2084 C C . SER A 1 263 ? -19.604 -5.326 46.353 1.00 64.81 263 SER A C 1
ATOM 2086 O O . SER A 1 263 ? -20.085 -5.609 47.454 1.00 64.81 263 SER A O 1
ATOM 2088 N N . LEU A 1 264 ? -19.000 -6.242 45.586 1.00 61.59 264 LEU A N 1
ATOM 2089 C CA . LEU A 1 264 ? -18.768 -7.628 45.997 1.00 61.59 264 LEU A CA 1
ATOM 2090 C C . LEU A 1 264 ? -17.557 -7.733 46.931 1.00 61.59 264 LEU A C 1
ATOM 2092 O O . LEU A 1 264 ? -17.655 -8.396 47.962 1.00 61.59 264 LEU A O 1
ATOM 2096 N N . VAL A 1 265 ? -16.474 -7.004 46.641 1.00 60.28 265 VAL A N 1
ATOM 2097 C CA . VAL A 1 265 ? -15.275 -6.939 47.499 1.00 60.28 265 VAL A CA 1
ATOM 2098 C C . VAL A 1 265 ? -15.618 -6.403 48.896 1.00 60.28 265 VAL A C 1
ATOM 2100 O O . VAL A 1 265 ? -15.174 -6.952 49.903 1.00 60.28 265 VAL A O 1
ATOM 2103 N N . HIS A 1 266 ? -16.472 -5.378 48.984 1.00 57.50 266 HIS A N 1
ATOM 2104 C CA . HIS A 1 266 ? -16.910 -4.822 50.272 1.00 57.50 266 HIS A CA 1
ATOM 2105 C C . HIS A 1 266 ? -17.829 -5.759 51.073 1.00 57.50 266 HIS A C 1
ATOM 2107 O O . HIS A 1 266 ? -17.780 -5.764 52.306 1.00 57.50 266 HIS A O 1
ATOM 2113 N N . LYS A 1 267 ? -18.649 -6.576 50.396 1.00 57.84 267 LYS A N 1
ATOM 2114 C CA . LYS A 1 267 ? -19.483 -7.592 51.058 1.00 57.84 267 LYS A CA 1
ATOM 2115 C C . LYS A 1 267 ? -18.649 -8.726 51.638 1.00 57.84 267 LYS A C 1
ATOM 2117 O O . LYS A 1 267 ? -18.921 -9.145 52.754 1.00 57.84 267 LYS A O 1
ATOM 2122 N N . GLU A 1 268 ? -17.628 -9.190 50.921 1.00 56.78 268 GLU A N 1
ATOM 2123 C CA . GLU A 1 268 ? -16.748 -10.256 51.413 1.00 56.78 268 GLU A CA 1
ATOM 2124 C C . GLU A 1 268 ? -15.912 -9.798 52.618 1.00 56.78 268 GLU A C 1
ATOM 2126 O O . GLU A 1 268 ? -15.786 -10.541 53.592 1.00 56.78 268 GLU A O 1
ATOM 2131 N N . ALA A 1 269 ? -15.433 -8.548 52.611 1.00 55.53 269 ALA A N 1
ATOM 2132 C CA . ALA A 1 269 ? -14.645 -7.969 53.702 1.00 55.53 269 ALA A CA 1
ATOM 2133 C C . ALA A 1 269 ? -15.436 -7.707 55.000 1.00 55.53 269 ALA A C 1
ATOM 2135 O O . ALA A 1 269 ? -14.834 -7.591 56.062 1.00 55.53 269 ALA A O 1
ATOM 2136 N N . THR A 1 270 ? -16.768 -7.606 54.939 1.00 53.81 270 THR A N 1
ATOM 2137 C CA . THR A 1 270 ? -17.630 -7.430 56.127 1.00 53.81 270 THR A CA 1
ATOM 2138 C C . THR A 1 270 ? -18.183 -8.745 56.681 1.00 53.81 270 THR A C 1
ATOM 2140 O O . THR A 1 270 ? -18.751 -8.759 57.771 1.00 53.81 270 THR A O 1
ATOM 2143 N N . THR A 1 271 ? -18.013 -9.853 55.953 1.00 52.84 271 THR A N 1
ATOM 2144 C CA . THR A 1 271 ? -18.433 -11.205 56.368 1.00 52.84 271 THR A CA 1
ATOM 2145 C C . THR A 1 271 ? -17.297 -12.092 56.890 1.00 52.84 271 THR A C 1
ATOM 2147 O O . THR A 1 271 ? -17.554 -13.248 57.229 1.00 52.84 271 THR A O 1
ATOM 2150 N N . ALA A 1 272 ? -16.070 -11.569 56.961 1.00 44.88 272 ALA A N 1
ATOM 2151 C CA . ALA A 1 272 ? -14.901 -12.210 57.568 1.00 44.88 272 ALA A CA 1
ATOM 2152 C C . ALA A 1 272 ? -14.581 -11.574 58.928 1.00 44.88 272 ALA A C 1
ATOM 2154 O O . ALA A 1 272 ? -14.175 -12.330 59.839 1.00 44.88 272 ALA A O 1
#

Radius of gyration: 33.26 Å; chains: 1; bounding box: 62×52×101 Å

Sequence (272 aa):
MSPEAQKNTGRLVRGIDANTQRLLAAEMNDDASYRRLRALKIIEVMDNHLDMEADLIKALGHEDHFLRAEAAKLLSRCPSSRSVTALREAMLDRNVRVRENAESSLRRIAGTKSLPPAIDKSVASAQQMVDFRAMGEHFRADNAHINIPHVIILIVAVLLIATLIWALSRWQENTAAWNLDNPQRLFTDLCKKHELSSHDSMLLKKIGRELQLTHPASLFVDPSLLVSAMQLEKFQELHDELTHLGEEFFGFHLWKQAIAADSLVHKEATTA

Foldseek 3Di:
DDLVVLLVVLCVVVVPDPCLLVVLLVQCPDPDPVSNVVSLVSCVSNVVLQVCVVSLLVQCPDPDVVSNLSSLLSLLVPLDPSSLVSLVVQCPDPDPSSNVSSVVSNVSSVVVVPDDDPDDPPPPDDDDDDPVVVVVVVVPCPPPPPPPVVVVVVVVVVVVVVVVVVVVVVVVCVVPPPQVPDLVVVLVVVCVVLVHDPVVSVVLVVLCVVVVPPHSCCVLVDLLSLVVSCPDPVCVVVVVVSLVVSCSRPNPPVNVVSNVVVVVVVVVVVVD

pLDDT: mean 78.43, std 15.5, range [35.19, 97.19]

Secondary structure (DSSP, 8-state):
--HHHHHHHHHHHHHH-TTHHHHHHHHHT-SSHHHHHHHHHHHHHHT-TTTTHHHHHHHTT-S-HHHHHHHHHHGGG--SHHHHHHHHHHTT-SSHHHHHHHHHHHHHHHHHH-------TT--SSS----HHHHHHTTS-TT----HHHHHHHHHHHHHHHHHHHHHHHHHHHHHTTTTT-HHHHHHHHHHHTT--HHHHHHHHHHHHHTT-S-GGGGGT-HHHHHHHHTSGGGGGGHHHHHHHHHHHHHHHHHHHHHHHHHHHHHHHH--